Protein AF-A0A950Y637-F1 (afdb_monomer)

Radius of gyration: 41.99 Å; Cα contacts (8 Å, |Δi|>4): 223; chains: 1; bounding box: 83×49×101 Å

Secondary structure (DSSP, 8-state):
--HHHHHHHHHHHHHHHHHHHHHHHHHTTTS-GGGTHHHHHHHHHHHHHHH-HHHHHHHHHHHHHHHHHHHSSSTT------HHHHHHHHHHHHHHHHHHHHHHHHHHHHHHHHHHHHHHHHHHHHHHHHHHHHHHHHTS--HHHHHHHHHHHHHHHHT-S-EEEEE-SS----TTEEEEE---TTS-EEEEEES--SS-HHHHHHHHHHHHHHHHHHHHHHHHHHHHHHHHHHHHHHHHHHHHHHHHHHHTT---

pLDDT: mean 73.87, std 9.94, range [47.56, 94.88]

Solvent-accessible surface area (backbone atoms only — not comparable to full-atom values): 13838 Å² total; per-residue (Å²): 132,56,77,66,58,53,53,54,51,51,49,51,42,53,50,37,48,49,50,28,50,52,52,42,67,68,43,59,84,80,48,70,77,84,64,52,61,56,47,46,51,51,36,26,50,54,38,11,70,74,67,20,40,71,54,10,50,54,31,43,53,52,37,49,54,51,46,44,31,68,73,38,85,66,60,80,42,98,70,93,84,54,76,70,59,55,50,53,52,52,52,51,51,50,52,43,51,52,50,9,50,54,42,46,53,53,49,51,54,50,52,53,50,52,51,51,51,53,53,50,54,51,50,50,51,51,52,49,51,51,49,51,51,49,47,53,56,69,58,55,56,52,66,67,62,48,33,49,54,52,13,50,54,48,12,65,74,37,58,16,91,42,34,45,55,46,82,44,91,66,92,83,75,55,99,60,42,42,80,41,71,16,71,25,89,83,49,48,28,37,37,36,31,30,72,69,44,83,61,56,71,69,59,53,49,59,48,26,51,54,51,12,55,52,50,36,54,52,54,51,51,50,57,54,49,52,55,52,53,54,51,50,53,52,50,53,51,52,52,52,50,51,53,50,53,51,52,55,54,48,63,76,65,58,81,131

Structure (mmCIF, N/CA/C/O backbone):
data_AF-A0A950Y637-F1
#
_entry.id   AF-A0A950Y637-F1
#
loop_
_atom_site.group_PDB
_atom_site.id
_atom_site.type_symbol
_atom_site.label_atom_id
_atom_site.label_alt_id
_atom_site.label_comp_id
_atom_site.label_asym_id
_atom_site.label_entity_id
_atom_site.label_seq_id
_atom_site.pdbx_PDB_ins_code
_atom_site.Cartn_x
_atom_site.Cartn_y
_atom_site.Cartn_z
_atom_site.occupancy
_atom_site.B_iso_or_equiv
_atom_site.auth_seq_id
_atom_site.auth_comp_id
_atom_site.auth_asym_id
_atom_site.auth_atom_id
_atom_site.pdbx_PDB_model_num
ATOM 1 N N . MET A 1 1 ? 16.687 -11.052 -19.281 1.00 52.41 1 MET A N 1
ATOM 2 C CA . MET A 1 1 ? 16.232 -10.757 -20.654 1.00 52.41 1 MET A CA 1
ATOM 3 C C . MET A 1 1 ? 15.891 -12.086 -21.295 1.00 52.41 1 MET A C 1
ATOM 5 O O . MET A 1 1 ? 16.792 -12.875 -21.556 1.00 52.41 1 MET A O 1
ATOM 9 N N . SER A 1 2 ? 14.605 -12.419 -21.375 1.00 60.22 2 SER A N 1
ATOM 10 C CA . SER A 1 2 ? 14.196 -13.732 -21.887 1.00 60.22 2 SER A CA 1
ATOM 11 C C . SER A 1 2 ? 14.536 -13.833 -23.381 1.00 60.22 2 SER A C 1
ATOM 13 O O . SER A 1 2 ? 14.480 -12.831 -24.095 1.00 60.22 2 SER A O 1
ATOM 15 N N . LEU A 1 3 ? 14.879 -15.025 -23.884 1.00 69.00 3 LEU A N 1
ATOM 16 C CA . LEU A 1 3 ? 15.205 -15.245 -25.308 1.00 69.00 3 LEU A CA 1
ATOM 17 C C . LEU A 1 3 ? 14.123 -14.687 -26.262 1.00 69.00 3 LEU A C 1
ATOM 19 O O . LEU A 1 3 ? 14.428 -14.237 -27.364 1.00 69.00 3 LEU A O 1
ATOM 23 N N . ARG A 1 4 ? 12.863 -14.642 -25.806 1.00 72.06 4 ARG A N 1
ATOM 24 C CA . ARG A 1 4 ? 11.722 -14.075 -26.539 1.00 72.06 4 ARG A CA 1
ATOM 25 C C . ARG A 1 4 ? 11.761 -12.547 -26.649 1.00 72.06 4 ARG A C 1
ATOM 27 O O . ARG A 1 4 ? 11.450 -12.010 -27.708 1.00 72.06 4 ARG A O 1
ATOM 34 N N . GLU A 1 5 ? 12.172 -11.841 -25.598 1.00 73.38 5 GLU A N 1
ATOM 35 C CA . GLU A 1 5 ? 12.296 -10.374 -25.622 1.00 73.38 5 GLU A CA 1
ATOM 36 C C . GLU A 1 5 ? 13.415 -9.909 -26.560 1.00 73.38 5 GLU A C 1
ATOM 38 O O . GLU A 1 5 ? 13.262 -8.898 -27.252 1.00 73.38 5 GLU A O 1
ATOM 43 N N . GLY A 1 6 ? 14.516 -10.665 -26.618 1.00 72.81 6 GLY A N 1
ATOM 44 C CA . GLY A 1 6 ? 15.623 -10.404 -27.539 1.00 72.81 6 GLY A CA 1
ATOM 45 C C . GLY A 1 6 ? 15.198 -10.530 -29.004 1.00 72.81 6 GLY A C 1
ATOM 46 O O . GLY A 1 6 ? 15.434 -9.612 -29.789 1.00 72.81 6 GLY A O 1
ATOM 47 N N . ALA A 1 7 ? 14.494 -11.612 -29.353 1.00 77.75 7 ALA A N 1
ATOM 48 C CA . ALA A 1 7 ? 13.999 -11.842 -30.712 1.00 77.75 7 ALA A CA 1
ATOM 49 C C . ALA A 1 7 ? 13.009 -10.756 -31.174 1.00 77.75 7 ALA A C 1
ATOM 51 O O . ALA A 1 7 ? 13.126 -10.247 -32.287 1.00 77.75 7 ALA A O 1
ATOM 52 N N . LEU A 1 8 ? 12.080 -10.344 -30.303 1.00 82.44 8 LEU A N 1
ATOM 53 C CA . LEU A 1 8 ? 11.125 -9.268 -30.602 1.00 82.44 8 LEU A CA 1
ATOM 54 C C . LEU A 1 8 ? 11.816 -7.914 -30.806 1.00 82.44 8 LEU A C 1
ATOM 56 O O . LEU A 1 8 ? 11.444 -7.157 -31.699 1.00 82.44 8 LEU A O 1
ATOM 60 N N . THR A 1 9 ? 12.833 -7.615 -29.996 1.00 80.06 9 THR A N 1
ATOM 61 C CA . THR A 1 9 ? 13.607 -6.372 -30.126 1.00 80.06 9 THR A CA 1
ATOM 62 C C . THR A 1 9 ? 14.396 -6.351 -31.436 1.00 80.06 9 THR A C 1
ATOM 64 O O . THR A 1 9 ? 14.388 -5.343 -32.135 1.00 80.06 9 THR A O 1
ATOM 67 N N . GLY A 1 10 ? 15.026 -7.472 -31.802 1.00 79.50 10 GLY A N 1
ATOM 68 C CA . GLY A 1 10 ? 15.724 -7.610 -33.081 1.00 79.50 10 GLY A CA 1
ATOM 69 C C . GLY A 1 10 ? 14.788 -7.443 -34.280 1.00 79.50 10 GLY A C 1
ATOM 70 O O . GLY A 1 10 ? 15.110 -6.701 -35.206 1.00 79.50 10 GLY A O 1
ATOM 71 N N . ALA A 1 11 ? 13.604 -8.061 -34.233 1.00 84.38 11 ALA A N 1
ATOM 72 C CA . ALA A 1 11 ? 12.598 -7.927 -35.283 1.00 84.38 11 ALA A CA 1
ATOM 73 C C . ALA A 1 11 ? 12.122 -6.474 -35.453 1.00 84.38 11 ALA A C 1
ATOM 75 O O . ALA A 1 11 ? 12.062 -5.996 -36.581 1.00 84.38 11 ALA A O 1
ATOM 76 N N . GLU A 1 12 ? 11.846 -5.750 -34.359 1.00 84.31 12 GLU A N 1
ATOM 77 C CA . GLU A 1 12 ? 11.458 -4.331 -34.418 1.00 84.31 12 GLU A CA 1
ATOM 78 C C . GLU A 1 12 ? 12.553 -3.444 -35.024 1.00 84.31 12 GLU A C 1
ATOM 80 O O . GLU A 1 12 ? 12.245 -2.569 -35.831 1.00 84.31 12 GLU A O 1
ATOM 85 N N . ILE A 1 13 ? 13.824 -3.679 -34.673 1.00 80.69 13 ILE A N 1
ATOM 86 C CA . ILE A 1 13 ? 14.957 -2.937 -35.244 1.00 80.69 13 ILE A CA 1
ATOM 87 C C . ILE A 1 13 ? 15.030 -3.163 -36.757 1.00 80.69 13 ILE A C 1
ATOM 89 O O . ILE A 1 13 ? 15.108 -2.200 -37.517 1.00 80.69 13 ILE A O 1
ATOM 93 N N . LEU A 1 14 ? 14.967 -4.421 -37.199 1.00 84.25 14 LEU A N 1
ATOM 94 C CA . LEU A 1 14 ? 15.021 -4.766 -38.621 1.00 84.25 14 LEU A CA 1
ATOM 95 C C . LEU A 1 14 ? 13.846 -4.163 -39.397 1.00 84.25 14 LEU A C 1
ATOM 97 O O . LEU A 1 14 ? 14.051 -3.611 -40.474 1.00 84.25 14 LEU A O 1
ATOM 101 N N . LEU A 1 15 ? 12.636 -4.205 -38.833 1.00 87.81 15 LEU A N 1
ATOM 102 C CA . LEU A 1 15 ? 11.443 -3.598 -39.429 1.00 87.81 15 LEU A CA 1
ATOM 103 C C . LEU A 1 15 ? 11.575 -2.079 -39.557 1.00 87.81 15 LEU A C 1
ATOM 105 O O . LEU A 1 15 ? 11.246 -1.526 -40.603 1.00 87.81 15 LEU A O 1
ATOM 109 N N . ALA A 1 16 ? 12.084 -1.405 -38.524 1.00 78.75 16 ALA A N 1
ATOM 110 C CA . ALA A 1 16 ? 12.281 0.041 -38.539 1.00 78.75 16 ALA A CA 1
ATOM 111 C C . ALA A 1 16 ? 13.321 0.463 -39.591 1.00 78.75 16 ALA A C 1
ATOM 113 O O . ALA A 1 16 ? 13.090 1.409 -40.345 1.00 78.75 16 ALA A O 1
ATOM 114 N N . VAL A 1 17 ? 14.435 -0.270 -39.692 1.00 78.62 17 VAL A N 1
ATOM 115 C CA . VAL A 1 17 ? 15.476 -0.028 -40.704 1.00 78.62 17 VAL A CA 1
ATOM 116 C C . VAL A 1 17 ? 14.956 -0.329 -42.114 1.00 78.62 17 VAL A C 1
ATOM 118 O O . VAL A 1 17 ? 15.202 0.450 -43.037 1.00 78.62 17 VAL A O 1
ATOM 121 N N . ALA A 1 18 ? 14.191 -1.409 -42.297 1.00 82.38 18 ALA A N 1
ATOM 122 C CA . ALA A 1 18 ? 13.579 -1.754 -43.580 1.00 82.38 18 ALA A CA 1
ATOM 123 C C . ALA A 1 18 ? 12.553 -0.702 -44.028 1.00 82.38 18 ALA A C 1
ATOM 125 O O . ALA A 1 18 ? 12.563 -0.291 -45.187 1.00 82.38 18 ALA A O 1
ATOM 126 N N . ALA A 1 19 ? 11.718 -0.210 -43.109 1.00 83.00 19 ALA A N 1
ATOM 127 C CA . ALA A 1 19 ? 10.754 0.853 -43.381 1.00 83.00 19 ALA A CA 1
ATOM 128 C C . ALA A 1 19 ? 11.445 2.173 -43.760 1.00 83.00 19 ALA A C 1
ATOM 130 O O . ALA A 1 19 ? 11.052 2.806 -44.740 1.00 83.00 19 ALA A O 1
ATOM 131 N N . ALA A 1 20 ? 12.509 2.558 -43.043 1.00 78.25 20 ALA A N 1
ATOM 132 C CA . ALA A 1 20 ? 13.314 3.730 -43.391 1.00 78.25 20 ALA A CA 1
ATOM 133 C C . ALA A 1 20 ? 13.939 3.591 -44.788 1.00 78.25 20 ALA A C 1
ATOM 135 O O . ALA A 1 20 ? 13.851 4.510 -45.598 1.00 78.25 20 ALA A O 1
ATOM 136 N N . THR A 1 21 ? 14.486 2.414 -45.100 1.00 79.56 21 THR A N 1
ATOM 137 C CA . THR A 1 21 ? 15.068 2.098 -46.416 1.00 79.56 21 THR A CA 1
ATOM 138 C C . THR A 1 21 ? 14.023 2.175 -47.532 1.00 79.56 21 THR A C 1
ATOM 140 O O . THR A 1 21 ? 14.263 2.805 -48.560 1.00 79.56 21 THR A O 1
ATOM 143 N N . GLY A 1 22 ? 12.830 1.610 -47.323 1.00 78.56 22 GLY A N 1
ATOM 144 C CA . GLY A 1 22 ? 11.722 1.712 -48.276 1.00 78.56 22 GLY A CA 1
ATOM 145 C C . GLY A 1 22 ? 11.262 3.156 -48.497 1.00 78.56 22 GLY A C 1
ATOM 146 O O . GLY A 1 22 ? 11.060 3.571 -49.637 1.00 78.56 22 GLY A O 1
ATOM 147 N N . GLY A 1 23 ? 11.169 3.950 -47.425 1.00 77.12 23 GLY A N 1
ATOM 148 C CA . GLY A 1 23 ? 10.836 5.375 -47.508 1.00 77.12 23 GLY A CA 1
ATOM 149 C C . GLY A 1 23 ? 11.869 6.178 -48.299 1.00 77.12 23 GLY A C 1
ATOM 150 O O . GLY A 1 23 ? 11.505 6.984 -49.152 1.00 77.12 23 GLY A O 1
ATOM 151 N N . VAL A 1 24 ? 13.158 5.909 -48.080 1.00 74.44 24 VAL A N 1
ATOM 152 C CA . VAL A 1 24 ? 14.252 6.530 -48.840 1.00 74.44 24 VAL A CA 1
ATOM 153 C C . VAL A 1 24 ? 14.202 6.128 -50.316 1.00 74.44 24 VAL A C 1
ATOM 155 O O . VAL A 1 24 ? 14.316 6.993 -51.183 1.00 74.44 24 VAL A O 1
ATOM 158 N N . ALA A 1 25 ? 13.968 4.848 -50.622 1.00 73.25 25 ALA A N 1
ATOM 159 C CA . ALA A 1 25 ? 13.835 4.366 -51.997 1.00 73.25 25 ALA A CA 1
ATOM 160 C C . ALA A 1 25 ? 12.655 5.012 -52.749 1.00 73.25 25 ALA A C 1
ATOM 162 O O . ALA A 1 25 ? 12.766 5.265 -53.946 1.00 73.25 25 ALA A O 1
ATOM 163 N N . ALA A 1 26 ? 11.553 5.312 -52.055 1.00 75.25 26 ALA A N 1
ATOM 164 C CA . ALA A 1 26 ? 10.393 5.989 -52.633 1.00 75.25 26 ALA A CA 1
ATOM 165 C C . ALA A 1 26 ? 10.616 7.498 -52.844 1.00 75.25 26 ALA A C 1
ATOM 167 O O . ALA A 1 26 ? 10.108 8.061 -53.811 1.00 75.25 26 ALA A O 1
ATOM 168 N N . LEU A 1 27 ? 11.374 8.162 -51.962 1.00 70.50 27 LEU A N 1
ATOM 169 C CA . LEU A 1 27 ? 11.623 9.610 -52.032 1.00 70.50 27 LEU A CA 1
ATOM 170 C C . LEU A 1 27 ? 12.827 9.999 -52.902 1.00 70.50 27 LEU A C 1
ATOM 172 O O . LEU A 1 27 ? 12.949 11.169 -53.271 1.00 70.50 27 LEU A O 1
ATOM 176 N N . GLN A 1 28 ? 13.702 9.053 -53.265 1.00 68.50 28 GLN A N 1
ATOM 177 C CA . GLN A 1 28 ? 14.906 9.354 -54.053 1.00 68.50 28 GLN A CA 1
ATOM 178 C C . GLN A 1 28 ? 14.606 9.967 -55.433 1.00 68.50 28 GLN A C 1
ATOM 180 O O . GLN A 1 28 ? 15.476 10.611 -56.011 1.00 68.50 28 GLN A O 1
ATOM 185 N N . SER A 1 29 ? 13.397 9.769 -55.978 1.00 67.38 29 SER A N 1
ATOM 186 C CA . SER A 1 29 ? 12.982 10.344 -57.265 1.00 67.38 29 SER A CA 1
ATOM 187 C C . SER A 1 29 ? 12.682 11.843 -57.196 1.00 67.38 29 SER A C 1
ATOM 189 O O . SER A 1 29 ? 12.602 12.488 -58.237 1.00 67.38 29 SER A O 1
ATOM 191 N N . SER A 1 30 ? 12.498 12.395 -55.991 1.00 62.38 30 SER A N 1
ATOM 192 C CA . SER A 1 30 ? 11.869 13.708 -55.795 1.00 62.38 30 SER A CA 1
ATOM 193 C C . SER A 1 30 ? 12.651 14.640 -54.858 1.00 62.38 30 SER A C 1
ATOM 195 O O . SER A 1 30 ? 12.232 15.776 -54.649 1.00 62.38 30 SER A O 1
ATOM 197 N N . THR A 1 31 ? 13.757 14.200 -54.241 1.00 56.09 31 THR A N 1
ATOM 198 C CA . THR A 1 31 ? 14.488 14.979 -53.219 1.00 56.09 31 THR A CA 1
ATOM 199 C C . THR A 1 31 ? 16.010 14.769 -53.309 1.00 56.09 31 THR A C 1
ATOM 201 O O . THR A 1 31 ? 16.446 13.635 -53.513 1.00 56.09 31 THR A O 1
ATOM 204 N N . PRO A 1 32 ? 16.842 15.820 -53.131 1.00 60.16 32 PRO A N 1
ATOM 205 C CA . PRO A 1 32 ? 18.300 15.691 -53.075 1.00 60.16 32 PRO A CA 1
ATOM 206 C C . PRO A 1 32 ? 18.771 14.716 -51.985 1.00 60.16 32 PRO A C 1
ATOM 208 O O . PRO A 1 32 ? 18.240 14.692 -50.872 1.00 60.16 32 PRO A O 1
ATOM 211 N N . VAL A 1 33 ? 19.815 13.941 -52.296 1.00 58.34 33 VAL A N 1
ATOM 212 C CA . VAL A 1 33 ? 20.305 12.797 -51.500 1.00 58.34 33 VAL A CA 1
ATOM 213 C C . VAL A 1 33 ? 20.704 13.184 -50.065 1.00 58.34 33 VAL A C 1
ATOM 215 O O . VAL A 1 33 ? 20.604 12.367 -49.151 1.00 58.34 33 VAL A O 1
ATOM 218 N N . GLN A 1 34 ? 21.080 14.446 -49.835 1.00 52.44 34 GLN A N 1
ATOM 219 C CA . GLN A 1 34 ? 21.519 14.958 -48.534 1.00 52.44 34 GLN A CA 1
ATOM 220 C C . GLN A 1 34 ? 20.425 14.932 -47.445 1.00 52.44 34 GLN A C 1
ATOM 222 O O . GLN A 1 34 ? 20.754 14.845 -46.266 1.00 52.44 34 GLN A O 1
ATOM 227 N N . GLY A 1 35 ? 19.133 14.967 -47.801 1.00 59.97 35 GLY A N 1
ATOM 228 C CA . GLY A 1 35 ? 18.031 14.950 -46.822 1.00 59.97 35 GLY A CA 1
ATOM 229 C C . GLY A 1 35 ? 17.609 13.552 -46.346 1.00 59.97 35 GLY A C 1
ATOM 230 O O . GLY A 1 35 ? 16.908 13.415 -45.342 1.00 59.97 35 GLY A O 1
ATOM 231 N N . LEU A 1 36 ? 18.039 12.497 -47.042 1.00 66.81 36 LEU A N 1
ATOM 232 C CA . LEU A 1 36 ? 17.512 11.137 -46.863 1.00 66.81 36 LEU A CA 1
ATOM 233 C C . LEU A 1 36 ? 17.974 10.472 -45.552 1.00 66.81 36 LEU A C 1
ATOM 235 O O . LEU A 1 36 ? 17.302 9.576 -45.040 1.00 66.81 36 LEU A O 1
ATOM 239 N N . GLY A 1 37 ? 19.068 10.955 -44.950 1.00 65.94 37 GLY A N 1
ATOM 240 C CA . GLY A 1 37 ? 19.579 10.459 -43.666 1.00 65.94 37 GLY A CA 1
ATOM 241 C C . GLY A 1 37 ? 18.642 10.702 -42.473 1.00 65.94 37 GLY A C 1
ATOM 242 O O . GLY A 1 37 ? 18.685 9.956 -41.493 1.00 65.94 37 GLY A O 1
ATOM 243 N N . MET A 1 38 ? 17.740 11.692 -42.549 1.00 70.00 38 MET A N 1
ATOM 244 C CA . MET A 1 38 ? 16.813 12.002 -41.449 1.00 70.00 38 MET A CA 1
ATOM 245 C C . MET A 1 38 ? 15.775 10.894 -41.203 1.00 70.00 38 MET A C 1
ATOM 247 O O . MET A 1 38 ? 15.333 10.716 -40.069 1.00 70.00 38 MET A O 1
ATOM 251 N N . LEU A 1 39 ? 15.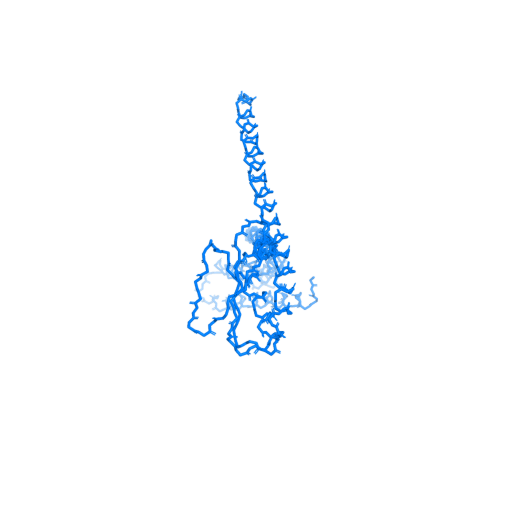419 10.108 -42.227 1.00 74.94 39 LEU A N 1
ATOM 252 C CA . LEU A 1 39 ? 14.481 8.984 -42.094 1.00 74.94 39 LEU A CA 1
ATOM 253 C C . LEU A 1 39 ? 15.059 7.855 -41.230 1.00 74.94 39 LEU A C 1
ATOM 255 O O . LEU A 1 39 ? 14.359 7.287 -40.390 1.00 74.94 39 LEU A O 1
ATOM 259 N N . TYR A 1 40 ? 16.356 7.583 -41.370 1.00 72.44 40 TYR A N 1
ATOM 260 C CA . TYR A 1 40 ? 17.062 6.637 -40.509 1.00 72.44 40 TYR A CA 1
ATOM 261 C C . TYR A 1 40 ? 17.199 7.165 -39.078 1.00 72.44 40 TYR A C 1
ATOM 263 O O . TYR A 1 40 ? 17.029 6.407 -38.124 1.00 72.44 40 TYR A O 1
ATOM 271 N N . LEU A 1 41 ? 17.424 8.472 -38.909 1.00 73.56 41 LEU A N 1
ATOM 272 C CA . LEU A 1 41 ? 17.457 9.097 -37.585 1.00 73.56 41 LEU A CA 1
ATOM 273 C C . LEU A 1 41 ? 16.106 8.968 -36.862 1.00 73.56 41 LEU A C 1
ATOM 275 O O . LEU A 1 41 ? 16.082 8.632 -35.678 1.00 73.56 41 LEU A O 1
ATOM 279 N N . LEU A 1 42 ? 14.985 9.142 -37.570 1.00 76.94 42 LEU A N 1
ATOM 280 C CA . LEU A 1 42 ? 13.640 8.925 -37.020 1.00 76.94 42 LEU A CA 1
ATOM 281 C C . LEU A 1 42 ? 13.409 7.468 -36.592 1.00 76.94 42 LEU A C 1
ATOM 283 O O . LEU A 1 42 ? 12.865 7.227 -35.513 1.00 76.94 42 LEU A O 1
ATOM 287 N N . ALA A 1 43 ? 13.857 6.498 -37.392 1.00 79.56 43 ALA A N 1
ATOM 288 C CA . ALA A 1 43 ? 13.759 5.081 -37.044 1.00 79.56 43 ALA A CA 1
ATOM 289 C C . ALA A 1 43 ? 14.563 4.744 -35.775 1.00 79.56 43 ALA A C 1
ATOM 291 O O . ALA A 1 43 ? 14.045 4.103 -34.857 1.00 79.56 43 ALA A O 1
ATOM 292 N N . VAL A 1 44 ? 15.803 5.234 -35.677 1.00 76.00 44 VAL A N 1
ATOM 293 C CA . VAL A 1 44 ? 16.657 5.054 -34.491 1.00 76.00 44 VAL A CA 1
ATOM 294 C C . VAL A 1 44 ? 16.032 5.707 -33.261 1.00 76.00 44 VAL A C 1
ATOM 296 O O . VAL A 1 44 ? 16.014 5.104 -32.187 1.00 76.00 44 VAL A O 1
ATOM 299 N N . LEU A 1 45 ? 15.471 6.909 -33.413 1.00 73.44 45 LEU A N 1
ATOM 300 C CA . LEU A 1 45 ? 14.799 7.623 -32.332 1.00 73.44 45 LEU A CA 1
ATOM 301 C C . LEU A 1 45 ? 13.599 6.829 -31.794 1.00 73.44 45 LEU A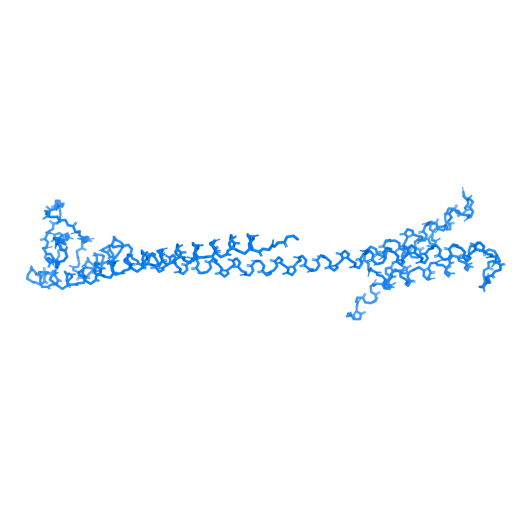 C 1
ATOM 303 O O . LEU A 1 45 ? 13.465 6.659 -30.581 1.00 73.44 45 LEU A O 1
ATOM 307 N N . ALA A 1 46 ? 12.766 6.280 -32.681 1.00 79.19 46 ALA A N 1
ATOM 308 C CA . ALA A 1 46 ? 11.622 5.455 -32.297 1.00 79.19 46 ALA A CA 1
ATOM 309 C C . ALA A 1 46 ? 12.049 4.206 -31.502 1.00 79.19 46 ALA A C 1
ATOM 311 O O . ALA A 1 46 ? 11.436 3.873 -30.481 1.00 79.19 46 ALA A O 1
ATOM 312 N N . ILE A 1 47 ? 13.135 3.545 -31.919 1.00 80.38 47 ILE A N 1
ATOM 313 C CA . ILE A 1 47 ? 13.706 2.399 -31.198 1.00 80.38 47 ILE A CA 1
ATOM 314 C C . ILE A 1 47 ? 14.288 2.825 -29.845 1.00 80.38 47 ILE A C 1
ATOM 316 O O . ILE A 1 47 ? 14.075 2.135 -28.847 1.00 80.38 47 ILE A O 1
ATOM 320 N N . ALA A 1 48 ? 14.976 3.965 -29.770 1.00 73.81 48 ALA A N 1
ATOM 321 C CA . ALA A 1 48 ? 15.559 4.461 -28.525 1.00 73.81 48 ALA A CA 1
ATOM 322 C C . ALA A 1 48 ? 14.498 4.739 -27.454 1.00 73.81 48 ALA A C 1
ATOM 324 O O . ALA A 1 48 ? 14.660 4.333 -26.296 1.00 73.81 48 ALA A O 1
ATOM 325 N N . ILE A 1 49 ? 13.381 5.345 -27.864 1.00 72.06 49 ILE A N 1
ATOM 326 C CA . ILE A 1 49 ? 12.236 5.610 -26.990 1.00 72.06 49 ILE A CA 1
ATOM 327 C C . ILE A 1 49 ? 11.638 4.290 -26.484 1.00 72.06 49 ILE A C 1
ATOM 329 O O . ILE A 1 49 ? 11.454 4.117 -25.280 1.00 72.06 49 ILE A O 1
ATOM 333 N N . ARG A 1 50 ? 11.393 3.318 -27.374 1.00 76.62 50 ARG A N 1
ATOM 334 C CA . ARG A 1 50 ? 10.675 2.078 -27.024 1.00 76.62 50 ARG A CA 1
ATOM 335 C C . ARG A 1 50 ? 11.541 1.044 -26.302 1.00 76.62 50 ARG A C 1
ATOM 337 O O . ARG A 1 50 ? 11.130 0.493 -25.286 1.00 76.62 50 ARG A O 1
ATOM 344 N N . ARG A 1 51 ? 12.751 0.777 -26.798 1.00 75.50 51 ARG A N 1
ATOM 345 C CA . ARG A 1 51 ? 13.584 -0.381 -26.410 1.00 75.50 51 ARG A CA 1
ATOM 346 C C . ARG A 1 51 ? 14.862 -0.012 -25.648 1.00 75.50 51 ARG A C 1
ATOM 348 O O . ARG A 1 51 ? 15.454 -0.879 -25.015 1.00 75.50 51 ARG A O 1
ATOM 355 N N . GLY A 1 52 ? 15.258 1.263 -25.642 1.00 73.31 52 GLY A N 1
ATOM 356 C CA . GLY A 1 52 ? 16.395 1.764 -24.858 1.00 73.31 52 GLY A CA 1
ATOM 357 C C . GLY A 1 52 ? 17.753 1.714 -25.546 1.00 73.31 52 GLY A C 1
ATOM 358 O O . GLY A 1 52 ? 17.850 1.474 -26.745 1.00 73.31 52 GLY A O 1
ATOM 359 N N . GLN A 1 53 ? 18.807 2.026 -24.784 1.00 70.75 53 GLN A N 1
ATOM 360 C CA . GLN A 1 53 ? 20.111 2.438 -25.322 1.00 70.75 53 GLN A CA 1
ATOM 361 C C . GLN A 1 53 ? 20.814 1.359 -26.157 1.00 70.75 53 GLN A C 1
ATOM 363 O O . GLN A 1 53 ? 21.295 1.661 -27.245 1.00 70.75 53 GLN A O 1
ATOM 368 N N . LEU A 1 54 ? 20.857 0.108 -25.686 1.00 73.31 54 LEU A N 1
ATOM 369 C CA . LEU A 1 54 ? 21.507 -0.990 -26.418 1.00 73.31 54 LEU A CA 1
ATOM 370 C C . LEU A 1 54 ? 20.814 -1.270 -27.760 1.00 73.31 54 LEU A C 1
ATOM 372 O O . LEU A 1 54 ? 21.479 -1.401 -28.783 1.00 73.31 54 LEU A O 1
ATOM 376 N N . ALA A 1 55 ? 19.479 -1.294 -27.772 1.00 75.62 55 ALA A N 1
ATOM 377 C CA . ALA A 1 55 ? 18.694 -1.485 -28.990 1.00 75.62 55 ALA A CA 1
ATOM 378 C C . ALA A 1 55 ? 18.851 -0.308 -29.969 1.00 75.62 55 ALA A C 1
ATOM 380 O O . ALA A 1 55 ? 18.993 -0.523 -31.171 1.00 75.62 55 ALA A O 1
ATOM 381 N N . ALA A 1 56 ? 18.881 0.926 -29.457 1.00 71.75 56 ALA A N 1
ATOM 382 C CA . ALA A 1 56 ? 19.125 2.126 -30.256 1.00 71.75 56 ALA A CA 1
ATOM 383 C C . ALA A 1 56 ? 20.511 2.121 -30.904 1.00 71.75 56 ALA A C 1
ATOM 385 O O . ALA A 1 56 ? 20.644 2.486 -32.068 1.00 71.75 56 ALA A O 1
ATOM 386 N N . LEU A 1 57 ? 21.532 1.680 -30.164 1.00 73.50 57 LEU A N 1
ATOM 387 C CA . LEU A 1 57 ? 22.898 1.583 -30.666 1.00 73.50 57 LEU A CA 1
ATOM 388 C C . LEU A 1 57 ? 22.987 0.575 -31.817 1.00 73.50 57 LEU A C 1
ATOM 390 O O . LEU A 1 57 ? 23.529 0.897 -32.871 1.00 73.50 57 LEU A O 1
ATOM 394 N N . ILE A 1 58 ? 22.394 -0.611 -31.645 1.00 77.44 58 ILE A N 1
ATOM 395 C CA . ILE A 1 58 ? 22.325 -1.635 -32.698 1.00 77.44 58 ILE A CA 1
ATOM 396 C C . ILE A 1 58 ? 21.580 -1.090 -33.928 1.00 77.44 58 ILE A C 1
ATOM 398 O O . ILE A 1 58 ? 22.059 -1.235 -35.052 1.00 77.44 58 ILE A O 1
ATOM 402 N N . ALA A 1 59 ? 20.446 -0.412 -33.723 1.00 78.94 59 ALA A N 1
ATOM 403 C CA . ALA A 1 59 ? 19.670 0.195 -34.803 1.00 78.94 59 ALA A CA 1
ATOM 404 C C . ALA A 1 59 ? 20.442 1.297 -35.542 1.00 78.94 59 ALA A C 1
ATOM 406 O O . ALA A 1 59 ? 20.360 1.376 -36.766 1.00 78.94 59 ALA A O 1
ATOM 407 N N . ALA A 1 60 ? 21.204 2.128 -34.827 1.00 74.50 60 ALA A N 1
ATOM 408 C CA . ALA A 1 60 ? 22.024 3.184 -35.410 1.00 74.50 60 ALA A CA 1
ATOM 409 C C . ALA A 1 60 ? 23.148 2.610 -36.276 1.00 74.50 60 ALA A C 1
ATOM 411 O O . ALA A 1 60 ? 23.305 3.029 -37.419 1.00 74.50 60 ALA A O 1
ATOM 412 N N . VAL A 1 61 ? 23.873 1.606 -35.773 1.00 75.50 61 VAL A N 1
ATOM 413 C CA . VAL A 1 61 ? 24.932 0.929 -36.537 1.00 75.50 61 VAL A CA 1
ATOM 414 C C . VAL A 1 61 ? 24.362 0.291 -37.803 1.00 75.50 61 VAL A C 1
ATOM 416 O O . VAL A 1 61 ? 24.882 0.526 -38.892 1.00 75.50 61 VAL A O 1
ATOM 419 N N . LEU A 1 62 ? 23.255 -0.452 -37.689 1.00 78.94 62 LEU A N 1
ATOM 420 C CA . LEU A 1 62 ? 22.589 -1.058 -38.846 1.00 78.94 62 LEU A CA 1
ATOM 421 C C . LEU A 1 62 ? 22.103 -0.009 -39.848 1.00 78.94 62 LEU A C 1
ATOM 423 O O . LEU A 1 62 ? 22.273 -0.191 -41.051 1.00 78.94 62 LEU A O 1
ATOM 427 N N . SER A 1 63 ? 21.534 1.095 -39.363 1.00 75.75 63 SER A N 1
ATOM 428 C CA . SER A 1 63 ? 21.039 2.187 -40.204 1.00 75.75 63 SER A CA 1
ATOM 429 C C . SER A 1 63 ? 22.161 2.861 -40.985 1.00 75.75 63 SER A C 1
ATOM 431 O O . SER A 1 63 ? 22.022 3.074 -42.183 1.00 75.75 63 SER A O 1
ATOM 433 N N . VAL A 1 64 ? 23.292 3.146 -40.335 1.00 71.56 64 VAL A N 1
ATOM 434 C CA . VAL A 1 64 ? 24.472 3.738 -40.982 1.00 71.56 64 VAL A CA 1
ATOM 435 C C . VAL A 1 64 ? 25.031 2.798 -42.032 1.00 71.56 64 VAL A C 1
ATOM 437 O O . VAL A 1 64 ? 25.273 3.231 -43.154 1.00 71.56 64 VAL A O 1
ATOM 440 N N . LEU A 1 65 ? 25.241 1.525 -41.681 1.00 73.50 65 LEU A N 1
ATOM 441 C CA . LEU A 1 65 ? 25.794 0.540 -42.609 1.00 73.50 65 LEU A CA 1
ATOM 442 C C . LEU A 1 65 ? 24.890 0.380 -43.832 1.00 73.50 65 LEU A C 1
ATOM 444 O O . LEU A 1 65 ? 25.373 0.396 -44.959 1.00 73.50 65 LEU A O 1
ATOM 448 N N . THR A 1 66 ? 23.578 0.298 -43.610 1.00 74.06 66 THR A N 1
ATOM 449 C CA . THR A 1 66 ? 22.581 0.193 -44.682 1.00 74.06 66 THR A CA 1
ATOM 450 C C . THR A 1 66 ? 22.578 1.445 -45.557 1.00 74.06 66 THR A C 1
ATOM 452 O O . THR A 1 66 ? 22.612 1.341 -46.782 1.00 74.06 66 THR A O 1
ATOM 455 N N . PHE A 1 67 ? 22.590 2.632 -44.945 1.00 68.81 67 PHE A N 1
ATOM 456 C CA . PHE A 1 67 ? 22.577 3.902 -45.666 1.00 68.81 67 PHE A CA 1
ATOM 457 C C . PHE A 1 67 ? 23.852 4.113 -46.491 1.00 68.81 67 PHE A C 1
ATOM 459 O O . PHE A 1 67 ? 23.771 4.448 -47.673 1.00 68.81 67 PHE A O 1
ATOM 466 N N . ASN A 1 68 ? 25.021 3.865 -45.893 1.00 68.62 68 ASN A N 1
ATOM 467 C CA . ASN A 1 68 ? 26.314 3.986 -46.560 1.00 68.62 68 ASN A CA 1
ATOM 468 C C . ASN A 1 68 ? 26.437 2.993 -47.722 1.00 68.62 68 ASN A C 1
ATOM 470 O O . ASN A 1 68 ? 26.809 3.389 -48.820 1.00 68.62 68 ASN A O 1
ATOM 474 N N . TYR A 1 69 ? 26.041 1.736 -47.511 1.00 69.19 69 TYR A N 1
ATOM 475 C CA . TYR A 1 69 ? 26.140 0.698 -48.534 1.00 69.19 69 TYR A CA 1
ATOM 476 C C . TYR A 1 69 ? 25.222 0.942 -49.746 1.00 69.19 69 TYR A C 1
ATOM 478 O O . TYR A 1 69 ? 25.619 0.679 -50.885 1.00 69.19 69 TYR A O 1
ATOM 486 N N . LEU A 1 70 ? 23.992 1.420 -49.514 1.00 69.12 70 LEU A N 1
ATOM 487 C CA . LEU A 1 70 ? 22.972 1.556 -50.561 1.00 69.12 70 LEU A CA 1
ATOM 488 C C . LEU A 1 70 ? 22.973 2.921 -51.261 1.00 69.12 70 LEU A C 1
ATOM 490 O O . LEU A 1 70 ? 22.720 2.978 -52.466 1.00 69.12 70 LEU A O 1
ATOM 494 N N . TYR A 1 71 ? 23.220 4.016 -50.535 1.00 67.50 71 TYR A N 1
ATOM 495 C CA . TYR A 1 71 ? 22.896 5.363 -51.026 1.00 67.50 71 TYR A CA 1
ATOM 496 C C . TYR A 1 71 ? 24.101 6.296 -51.196 1.00 67.50 71 TYR A C 1
ATOM 498 O O . TYR A 1 71 ? 24.008 7.226 -52.001 1.00 67.50 71 TYR A O 1
ATOM 506 N N . VAL A 1 72 ? 25.226 6.043 -50.519 1.00 61.09 72 VAL A N 1
ATOM 507 C CA . VAL A 1 72 ? 26.459 6.842 -50.658 1.00 61.09 72 VAL A CA 1
ATOM 508 C C . VAL A 1 72 ? 27.292 6.323 -51.839 1.00 61.09 72 VAL A C 1
ATOM 510 O O . VAL A 1 72 ? 27.403 5.120 -52.057 1.00 61.09 72 VAL A O 1
ATOM 513 N N . THR A 1 73 ? 27.841 7.229 -52.653 1.00 53.59 73 THR A N 1
ATOM 514 C CA . THR A 1 73 ? 28.637 6.884 -53.847 1.00 53.59 73 THR A CA 1
ATOM 515 C C . THR A 1 73 ? 30.121 6.728 -53.472 1.00 53.59 73 THR A C 1
ATOM 517 O O . THR A 1 73 ? 30.642 7.645 -52.839 1.00 53.59 73 THR A O 1
ATOM 520 N N . PRO A 1 74 ? 30.841 5.661 -53.889 1.00 52.31 74 PRO A N 1
ATOM 521 C CA . PRO A 1 74 ? 30.425 4.561 -54.767 1.00 52.31 74 PRO A CA 1
ATOM 522 C C . PRO A 1 74 ? 29.516 3.539 -54.066 1.00 52.31 74 PRO A C 1
ATOM 524 O O . PRO A 1 74 ? 29.852 2.990 -53.021 1.00 52.31 74 PRO A O 1
ATOM 527 N N . ARG A 1 75 ? 28.364 3.258 -54.689 1.00 58.28 75 ARG A N 1
ATOM 528 C CA . ARG A 1 75 ? 27.354 2.331 -54.158 1.00 58.28 75 ARG A CA 1
ATOM 529 C C . ARG A 1 75 ? 27.878 0.896 -54.176 1.00 58.28 75 ARG A C 1
ATOM 531 O O . ARG A 1 75 ? 28.638 0.525 -55.070 1.00 58.28 75 ARG A O 1
ATOM 538 N N . HIS A 1 76 ? 27.433 0.085 -53.217 1.00 54.88 76 HIS A N 1
ATOM 539 C CA . HIS A 1 76 ? 27.835 -1.319 -53.044 1.00 54.88 76 HIS A CA 1
ATOM 540 C C . HIS A 1 76 ? 29.302 -1.541 -52.632 1.00 54.88 76 HIS A C 1
ATOM 542 O O . HIS A 1 76 ? 29.795 -2.668 -52.711 1.00 54.88 76 HIS A O 1
ATOM 548 N N . GLN A 1 77 ? 29.992 -0.503 -52.150 1.00 57.06 77 GLN A N 1
ATOM 549 C CA . GLN A 1 77 ? 31.330 -0.604 -51.564 1.00 57.06 77 GLN A CA 1
ATOM 550 C C . GLN A 1 77 ? 31.343 0.041 -50.172 1.00 57.06 77 GLN A C 1
ATOM 552 O O . GLN A 1 77 ? 30.883 1.164 -49.996 1.00 57.06 77 GLN A O 1
ATOM 557 N N . LEU A 1 78 ? 31.879 -0.663 -49.170 1.00 52.12 78 LEU A N 1
ATOM 558 C CA . LEU A 1 78 ? 32.102 -0.112 -47.828 1.00 52.12 78 LEU A CA 1
ATOM 559 C C . LEU A 1 78 ? 33.403 0.704 -47.827 1.00 52.12 78 LEU A C 1
ATOM 561 O O . LEU A 1 78 ? 34.439 0.230 -47.363 1.00 52.12 78 LEU A O 1
ATOM 565 N N . THR A 1 79 ? 33.366 1.918 -48.376 1.00 50.88 79 THR A N 1
ATOM 566 C CA . THR A 1 79 ? 34.539 2.799 -48.452 1.00 50.88 79 THR A CA 1
ATOM 567 C C . THR A 1 79 ? 34.255 4.146 -47.787 1.00 50.88 79 THR A C 1
ATOM 569 O O . THR A 1 79 ? 33.394 4.908 -48.213 1.00 50.88 79 THR A O 1
ATOM 572 N N . ILE A 1 80 ? 35.032 4.461 -46.747 1.00 51.59 80 ILE A N 1
ATOM 573 C CA . ILE A 1 80 ? 35.047 5.762 -46.066 1.00 51.59 80 ILE A CA 1
ATOM 574 C C . ILE A 1 80 ? 35.998 6.686 -46.850 1.00 51.59 80 ILE A C 1
ATOM 576 O O . ILE A 1 80 ? 37.152 6.854 -46.467 1.00 51.59 80 ILE A O 1
ATOM 580 N N . ALA A 1 81 ? 35.571 7.219 -48.000 1.00 47.56 81 ALA A N 1
ATOM 581 C CA . ALA A 1 81 ? 36.432 8.070 -48.842 1.00 47.56 81 ALA A CA 1
ATOM 582 C C . ALA A 1 81 ? 36.283 9.581 -48.573 1.00 47.56 81 ALA A C 1
ATOM 584 O O . ALA A 1 81 ? 37.166 10.355 -48.948 1.00 47.56 81 ALA A O 1
ATOM 585 N N . HIS A 1 82 ? 35.196 10.028 -47.931 1.00 57.78 82 HIS A N 1
ATOM 586 C CA . HIS A 1 82 ? 34.899 11.453 -47.746 1.00 57.78 82 HIS A CA 1
ATOM 587 C C . HIS A 1 82 ? 34.637 11.814 -46.276 1.00 57.78 82 HIS A C 1
ATOM 589 O O . HIS A 1 82 ? 33.903 11.136 -45.560 1.00 57.78 82 HIS A O 1
ATOM 595 N N . SER A 1 83 ? 35.216 12.929 -45.819 1.00 54.72 83 SER A N 1
ATOM 596 C CA . SER A 1 83 ? 35.100 13.427 -44.437 1.00 54.72 83 SER A CA 1
ATOM 597 C C . SER A 1 83 ? 33.660 13.772 -44.023 1.00 54.72 83 SER A C 1
ATOM 599 O O . SER A 1 83 ? 33.335 13.710 -42.840 1.00 54.72 83 SER A O 1
ATOM 601 N N . SER A 1 84 ? 32.778 14.071 -44.983 1.00 60.16 84 SER A N 1
ATOM 602 C CA . SER A 1 84 ? 31.352 14.368 -44.759 1.00 60.16 84 SER A CA 1
ATOM 603 C C . SER A 1 84 ? 30.549 13.167 -44.231 1.00 60.16 84 SER A C 1
ATOM 605 O O . SER A 1 84 ? 29.630 13.339 -43.423 1.00 60.16 84 SER A O 1
ATOM 607 N N . ASP A 1 85 ? 30.909 11.944 -44.632 1.00 62.16 85 ASP A N 1
ATOM 608 C CA . ASP A 1 85 ? 30.195 10.727 -44.217 1.00 62.16 85 ASP A CA 1
ATOM 609 C C . ASP A 1 85 ? 30.536 10.345 -42.772 1.00 62.16 85 ASP A C 1
ATOM 611 O O . ASP A 1 85 ? 29.670 9.922 -42.003 1.00 62.16 85 ASP A O 1
ATOM 615 N N . LEU A 1 86 ? 31.788 10.591 -42.365 1.00 63.78 86 LEU A N 1
ATOM 616 C CA . LEU A 1 86 ? 32.225 10.460 -40.974 1.00 63.78 86 LEU A CA 1
ATOM 617 C C . LEU A 1 86 ? 31.485 11.434 -40.055 1.00 63.78 86 LEU A C 1
ATOM 619 O O . LEU A 1 86 ? 31.100 11.050 -38.953 1.00 63.78 86 LEU A O 1
ATOM 623 N N . VAL A 1 87 ? 31.237 12.669 -40.503 1.00 65.50 87 VAL A N 1
ATOM 624 C CA . VAL A 1 87 ? 30.491 13.659 -39.710 1.00 65.50 87 VAL A CA 1
ATOM 625 C C . VAL A 1 87 ? 29.053 13.194 -39.471 1.00 65.50 87 VAL A C 1
ATOM 627 O O . VAL A 1 87 ? 28.595 13.225 -38.331 1.00 65.50 87 VAL A O 1
ATOM 630 N N . HIS A 1 88 ? 28.356 12.693 -40.496 1.00 63.41 88 HIS A N 1
ATOM 631 C CA . HIS A 1 88 ? 26.994 12.166 -40.337 1.00 63.41 88 HIS A CA 1
ATOM 632 C C . HIS A 1 88 ? 26.938 10.965 -39.388 1.00 63.41 88 HIS A C 1
ATOM 634 O O . HIS A 1 88 ? 26.068 10.908 -38.516 1.00 63.41 88 HIS A O 1
ATOM 640 N N . LEU A 1 89 ? 27.889 10.035 -39.515 1.00 62.28 89 LEU A N 1
ATOM 641 C CA . LEU A 1 89 ? 28.011 8.886 -38.622 1.00 62.28 89 LEU A CA 1
ATOM 642 C C . LEU A 1 89 ? 28.219 9.319 -37.168 1.00 62.28 89 LEU A C 1
ATOM 644 O O . LEU A 1 89 ? 27.514 8.853 -36.273 1.00 62.28 89 LEU A O 1
ATOM 648 N N . VAL A 1 90 ? 29.161 10.233 -36.933 1.00 67.44 90 VAL A N 1
ATOM 649 C CA . VAL A 1 90 ? 29.483 10.724 -35.590 1.00 67.44 90 VAL A CA 1
ATOM 650 C C . VAL A 1 90 ? 28.296 11.472 -34.984 1.00 67.44 90 VAL A C 1
ATOM 652 O O . VAL A 1 90 ? 27.941 11.210 -33.836 1.00 67.44 90 VAL A O 1
ATOM 655 N N . VAL A 1 91 ? 27.629 12.344 -35.745 1.00 72.56 91 VAL A N 1
ATOM 656 C CA . VAL A 1 91 ? 26.454 13.090 -35.264 1.00 72.56 91 VAL A CA 1
ATOM 657 C C . VAL A 1 91 ? 25.304 12.146 -34.914 1.00 72.56 91 VAL A C 1
ATOM 659 O O . VAL A 1 91 ? 24.713 12.278 -33.841 1.00 72.56 91 VAL A O 1
ATOM 662 N N . LEU A 1 92 ? 25.005 11.160 -35.765 1.00 67.56 92 LEU A N 1
ATOM 663 C CA . LEU A 1 92 ? 23.944 10.188 -35.498 1.00 67.56 92 LEU A CA 1
ATOM 664 C C . LEU A 1 92 ? 24.276 9.301 -34.290 1.00 67.56 92 LEU A C 1
ATOM 666 O O . LEU A 1 92 ? 23.395 9.021 -33.475 1.00 67.56 92 LEU A O 1
ATOM 670 N N . LEU A 1 93 ? 25.540 8.897 -34.137 1.00 65.25 93 LEU A N 1
ATOM 671 C CA . LEU A 1 93 ? 26.001 8.117 -32.990 1.00 65.25 93 LEU A CA 1
ATOM 672 C C . LEU A 1 93 ? 25.865 8.909 -31.683 1.00 65.25 93 LEU A C 1
ATOM 674 O O . LEU A 1 93 ? 25.367 8.373 -30.692 1.00 65.25 93 LEU A O 1
ATOM 678 N N . ILE A 1 94 ? 26.246 10.191 -31.688 1.00 72.06 94 ILE A N 1
ATOM 679 C CA . ILE A 1 94 ? 26.075 11.089 -30.539 1.00 72.06 94 ILE A CA 1
ATOM 680 C C . ILE A 1 94 ? 24.587 11.251 -30.212 1.00 72.06 94 ILE A C 1
ATOM 682 O O . ILE A 1 94 ? 24.201 11.083 -29.056 1.00 72.06 94 ILE A O 1
ATOM 686 N N . ALA A 1 95 ? 23.737 11.515 -31.209 1.00 70.38 95 ALA A N 1
ATOM 687 C CA . ALA A 1 95 ? 22.296 11.654 -31.004 1.00 70.38 95 ALA A CA 1
ATOM 688 C C . ALA A 1 95 ? 21.679 10.377 -30.403 1.00 70.38 95 ALA A C 1
ATOM 690 O O . ALA A 1 95 ? 20.954 10.449 -29.409 1.00 70.38 95 ALA A O 1
ATOM 691 N N . ALA A 1 96 ? 22.018 9.201 -30.940 1.00 68.81 96 ALA A N 1
ATOM 692 C CA . ALA A 1 96 ? 21.554 7.915 -30.423 1.00 68.81 96 ALA A CA 1
ATOM 693 C C . ALA A 1 96 ? 22.033 7.657 -28.984 1.00 68.81 96 ALA A C 1
ATOM 695 O O . ALA A 1 96 ? 21.254 7.189 -28.151 1.00 68.81 96 ALA A O 1
ATOM 696 N N . ALA A 1 97 ? 23.285 8.002 -28.665 1.00 71.75 97 ALA A N 1
ATOM 697 C CA . ALA A 1 97 ? 23.830 7.877 -27.316 1.00 71.75 97 ALA A CA 1
ATOM 698 C C . ALA A 1 97 ? 23.118 8.807 -26.320 1.00 71.75 97 ALA A C 1
ATOM 700 O O . ALA A 1 97 ? 22.732 8.366 -25.235 1.00 71.75 97 ALA A O 1
ATOM 701 N N . VAL A 1 98 ? 22.889 10.071 -26.695 1.00 77.06 98 VAL A N 1
ATOM 702 C CA . VAL A 1 98 ? 22.186 11.056 -25.858 1.00 77.06 98 VAL A CA 1
ATOM 703 C C . VAL A 1 98 ? 20.745 10.617 -25.602 1.00 77.06 98 VAL A C 1
ATOM 705 O O . VAL A 1 98 ? 20.331 10.541 -24.444 1.00 77.06 98 VAL A O 1
ATOM 708 N N . VAL A 1 99 ? 19.992 10.265 -26.649 1.00 74.19 99 VAL A N 1
ATOM 709 C CA . VAL A 1 99 ? 18.602 9.804 -26.499 1.00 74.19 99 VAL A CA 1
ATOM 710 C C . VAL A 1 99 ? 18.547 8.508 -25.692 1.00 74.19 99 VAL A C 1
ATOM 712 O O . VAL A 1 99 ? 17.716 8.383 -24.794 1.00 74.19 99 VAL A O 1
ATOM 715 N N . GLY A 1 100 ? 19.449 7.559 -25.960 1.00 68.69 100 GLY A N 1
ATOM 716 C CA . GLY A 1 100 ? 19.546 6.313 -25.206 1.00 68.69 100 GLY A CA 1
ATOM 717 C C . GLY A 1 100 ? 19.751 6.557 -23.710 1.00 68.69 100 GLY A C 1
ATOM 718 O O . GLY A 1 100 ? 19.043 5.963 -22.895 1.00 68.69 100 GLY A O 1
ATOM 719 N N . ARG A 1 101 ? 20.644 7.490 -23.352 1.00 74.44 101 ARG A N 1
ATOM 720 C CA . ARG A 1 101 ? 20.913 7.868 -21.959 1.00 74.44 101 ARG A CA 1
ATOM 721 C C . ARG A 1 101 ? 19.717 8.552 -21.299 1.00 74.44 101 ARG A C 1
ATOM 723 O O . ARG A 1 101 ? 19.363 8.202 -20.177 1.00 74.44 101 ARG A O 1
ATOM 730 N N . LEU A 1 102 ? 19.063 9.489 -21.986 1.00 75.12 102 LEU A N 1
ATOM 731 C CA . LEU A 1 102 ? 17.859 10.155 -21.472 1.00 75.12 102 LEU A CA 1
ATOM 732 C C . LEU A 1 102 ? 16.716 9.159 -21.243 1.00 75.12 102 LEU A C 1
ATOM 734 O O . LEU A 1 102 ? 16.049 9.204 -20.211 1.00 75.12 102 LEU A O 1
ATOM 738 N N . ALA A 1 103 ? 16.526 8.216 -22.165 1.00 74.44 103 ALA A N 1
ATOM 739 C CA . ALA A 1 103 ? 15.504 7.185 -22.045 1.00 74.44 103 ALA A CA 1
ATOM 740 C C . ALA A 1 103 ? 15.829 6.145 -20.955 1.00 74.44 103 ALA A C 1
ATOM 742 O O . ALA A 1 103 ? 14.913 5.537 -20.398 1.00 74.44 103 ALA A O 1
ATOM 743 N N . ALA A 1 104 ? 17.110 5.901 -20.659 1.00 75.44 104 ALA A N 1
ATOM 744 C CA . ALA A 1 104 ? 17.528 5.076 -19.525 1.00 75.44 104 ALA A CA 1
ATOM 745 C C . ALA A 1 104 ? 17.215 5.778 -18.194 1.00 75.44 104 ALA A C 1
ATOM 747 O O . ALA A 1 104 ? 16.527 5.206 -17.353 1.00 75.44 104 ALA A O 1
ATOM 748 N N . LEU A 1 105 ? 17.604 7.051 -18.065 1.00 82.50 105 LEU A N 1
ATOM 749 C CA . LEU A 1 105 ? 17.316 7.876 -16.886 1.00 82.50 105 LEU A CA 1
ATOM 750 C C . LEU A 1 105 ? 15.809 8.013 -16.620 1.00 82.50 105 LEU A C 1
ATOM 752 O O . LEU A 1 105 ? 15.367 7.939 -15.477 1.00 82.50 105 LEU A O 1
ATOM 756 N N . ALA A 1 106 ? 14.998 8.194 -17.666 1.00 80.31 106 ALA A N 1
ATOM 757 C CA . ALA A 1 106 ? 13.545 8.271 -17.525 1.00 80.31 106 ALA A CA 1
ATOM 758 C C . ALA A 1 106 ? 12.942 6.964 -16.975 1.00 80.31 106 ALA A C 1
ATOM 760 O O . ALA A 1 106 ? 12.062 7.006 -16.116 1.00 80.31 106 ALA A O 1
ATOM 761 N N . ARG A 1 107 ? 13.438 5.807 -17.436 1.00 80.94 107 ARG A N 1
ATOM 762 C CA . ARG A 1 107 ? 13.004 4.487 -16.951 1.00 80.94 107 ARG A CA 1
ATOM 763 C C . ARG A 1 107 ? 13.406 4.237 -15.504 1.00 80.94 107 ARG A C 1
ATOM 765 O O . ARG A 1 107 ? 12.586 3.740 -14.739 1.00 80.94 107 ARG A O 1
ATOM 772 N N . GLU A 1 108 ? 14.628 4.601 -15.132 1.00 86.06 108 GLU A N 1
ATOM 773 C CA . GLU A 1 108 ? 15.117 4.485 -13.756 1.00 86.06 108 GLU A CA 1
ATOM 774 C C . GLU A 1 108 ? 14.242 5.300 -12.795 1.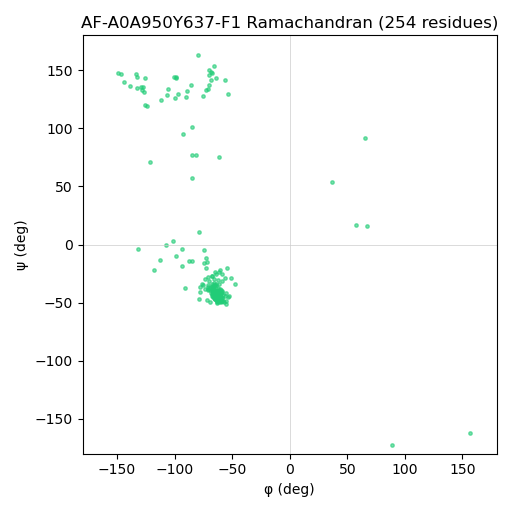00 86.06 108 GLU A C 1
ATOM 776 O O . GLU A 1 108 ? 13.696 4.755 -11.838 1.00 86.06 108 GLU A O 1
ATOM 781 N N . ARG A 1 109 ? 13.965 6.565 -13.136 1.00 88.69 109 ARG A N 1
ATOM 782 C CA . ARG A 1 109 ? 13.062 7.426 -12.353 1.00 88.69 109 ARG A CA 1
ATOM 783 C C . ARG A 1 109 ? 11.648 6.856 -12.226 1.00 88.69 109 ARG A C 1
ATOM 785 O O . ARG A 1 109 ? 11.042 6.969 -11.162 1.00 88.69 109 ARG A O 1
ATOM 792 N N . ALA A 1 110 ? 11.111 6.260 -13.292 1.00 86.19 110 ALA A N 1
ATOM 793 C CA . ALA A 1 110 ? 9.793 5.630 -13.259 1.00 86.19 110 ALA A CA 1
ATOM 794 C C . ALA A 1 110 ? 9.771 4.403 -12.331 1.00 86.19 110 ALA A C 1
ATOM 796 O O . ALA A 1 110 ? 8.859 4.271 -11.517 1.00 86.19 110 ALA A O 1
ATOM 797 N N . ALA A 1 111 ? 10.802 3.555 -12.392 1.00 89.56 111 ALA A N 1
ATOM 798 C CA . ALA A 1 111 ? 10.933 2.387 -11.522 1.00 89.56 111 ALA A CA 1
ATOM 799 C C . ALA A 1 111 ? 11.075 2.783 -10.042 1.00 89.56 111 ALA A C 1
ATOM 801 O O . ALA A 1 111 ? 10.438 2.193 -9.167 1.00 89.56 111 ALA A O 1
ATOM 802 N N . GLU A 1 112 ? 11.856 3.825 -9.750 1.00 94.19 112 GLU A N 1
ATOM 803 C CA . GLU A 1 112 ? 11.970 4.385 -8.401 1.00 94.19 112 GLU A CA 1
ATOM 804 C C . GLU A 1 112 ? 10.642 4.956 -7.891 1.00 94.19 112 GLU A C 1
ATOM 806 O O . GLU A 1 112 ? 10.295 4.780 -6.721 1.00 94.19 112 GLU A O 1
ATOM 811 N N . ALA A 1 113 ? 9.893 5.666 -8.740 1.00 91.69 113 ALA A N 1
ATOM 812 C CA . ALA A 1 113 ? 8.578 6.197 -8.385 1.00 91.69 113 ALA A CA 1
ATOM 813 C C . ALA A 1 113 ? 7.580 5.068 -8.087 1.00 91.69 113 ALA A C 1
ATOM 815 O O . ALA A 1 113 ? 6.860 5.133 -7.092 1.00 91.69 113 ALA A O 1
ATOM 816 N N . GLU A 1 114 ? 7.586 4.005 -8.891 1.00 93.25 114 GLU A N 1
ATOM 817 C CA . GLU A 1 114 ? 6.720 2.846 -8.686 1.00 93.25 114 GLU A CA 1
ATOM 818 C C . GLU A 1 114 ? 7.072 2.089 -7.397 1.00 93.25 114 GLU A C 1
ATOM 820 O O . GLU A 1 114 ? 6.185 1.749 -6.614 1.00 93.25 114 GLU A O 1
ATOM 825 N N . SER A 1 115 ? 8.364 1.885 -7.122 1.00 94.38 115 SER A N 1
ATOM 826 C CA . SER A 1 115 ? 8.831 1.285 -5.866 1.00 94.38 115 SER A CA 1
ATOM 827 C C . SER A 1 115 ? 8.379 2.102 -4.650 1.00 94.38 115 SER A C 1
ATOM 829 O O . SER A 1 115 ? 7.811 1.557 -3.699 1.00 94.38 115 SER A O 1
ATOM 831 N N . ARG A 1 116 ? 8.534 3.433 -4.710 1.00 93.38 116 ARG A N 1
ATOM 832 C CA . ARG A 1 116 ? 8.057 4.346 -3.659 1.00 93.38 116 ARG A CA 1
ATOM 833 C C . ARG A 1 116 ? 6.543 4.275 -3.470 1.00 93.38 116 ARG A C 1
ATOM 835 O O . ARG A 1 116 ? 6.090 4.213 -2.330 1.00 93.38 116 ARG A O 1
ATOM 842 N N . ALA A 1 117 ? 5.768 4.228 -4.553 1.00 93.12 117 ALA A N 1
ATOM 843 C CA . ALA A 1 117 ? 4.314 4.091 -4.485 1.00 93.12 117 ALA A CA 1
ATOM 844 C C . ALA A 1 117 ? 3.889 2.761 -3.837 1.00 93.12 117 ALA A C 1
ATOM 846 O O . ALA A 1 117 ? 2.992 2.743 -2.996 1.00 93.12 117 ALA A O 1
ATOM 847 N N . ARG A 1 118 ? 4.570 1.653 -4.161 1.00 93.50 118 ARG A N 1
ATOM 848 C CA . ARG A 1 118 ? 4.315 0.338 -3.545 1.00 93.50 118 ARG A CA 1
ATOM 849 C C . ARG A 1 118 ? 4.594 0.346 -2.042 1.00 93.50 118 ARG A C 1
ATOM 851 O O . ARG A 1 118 ? 3.778 -0.162 -1.276 1.00 93.50 118 ARG A O 1
ATOM 858 N N . LEU A 1 119 ? 5.709 0.945 -1.618 1.00 94.50 119 LEU A N 1
ATOM 859 C CA . LEU A 1 119 ? 6.046 1.098 -0.199 1.00 94.50 119 LEU A CA 1
ATOM 860 C C . LEU A 1 119 ? 5.030 1.983 0.538 1.00 94.50 119 LEU A C 1
ATOM 862 O O . LEU A 1 119 ? 4.621 1.645 1.647 1.00 94.50 119 LEU A O 1
ATOM 866 N N . ALA A 1 120 ? 4.591 3.087 -0.075 1.00 89.69 120 ALA A N 1
ATOM 867 C CA . ALA A 1 120 ? 3.566 3.959 0.496 1.00 89.69 120 ALA A CA 1
ATOM 868 C C . ALA A 1 120 ? 2.227 3.223 0.675 1.00 89.69 120 ALA A C 1
ATOM 870 O O . ALA A 1 120 ? 1.654 3.262 1.760 1.00 89.69 120 ALA A O 1
ATOM 871 N N . ALA A 1 121 ? 1.783 2.474 -0.338 1.00 89.88 121 ALA A N 1
ATOM 872 C CA . ALA A 1 121 ? 0.559 1.676 -0.264 1.00 89.88 121 ALA A CA 1
ATOM 873 C C . ALA A 1 121 ? 0.641 0.560 0.794 1.00 89.88 121 ALA A C 1
ATOM 875 O O . ALA A 1 121 ? -0.354 0.253 1.447 1.00 89.88 121 ALA A O 1
ATOM 876 N N . ALA A 1 122 ? 1.813 -0.057 0.982 1.00 90.88 122 ALA A N 1
ATOM 877 C CA . ALA A 1 122 ? 2.017 -1.035 2.051 1.00 90.88 122 ALA A CA 1
ATOM 878 C C . ALA A 1 122 ? 1.868 -0.388 3.439 1.00 90.88 122 ALA A C 1
ATOM 880 O O . ALA A 1 122 ? 1.105 -0.891 4.262 1.00 90.88 122 ALA A O 1
ATOM 881 N N . ARG A 1 123 ? 2.506 0.770 3.662 1.00 89.38 123 ARG A N 1
ATOM 882 C CA . ARG A 1 123 ? 2.383 1.533 4.916 1.00 89.38 123 ARG A CA 1
ATOM 883 C C . ARG A 1 123 ? 0.959 2.011 5.184 1.00 89.38 123 ARG A C 1
ATOM 885 O O . ARG A 1 123 ? 0.526 2.003 6.328 1.00 89.38 123 ARG A O 1
ATOM 892 N N . GLU A 1 124 ? 0.222 2.411 4.152 1.00 82.31 124 GLU A N 1
ATOM 893 C CA . GLU A 1 124 ? -1.186 2.800 4.287 1.00 82.31 124 GLU A CA 1
ATOM 894 C C . GLU A 1 124 ? -2.051 1.624 4.760 1.00 82.31 124 GLU A C 1
ATOM 896 O O . GLU A 1 124 ? -2.874 1.786 5.659 1.00 82.31 124 GLU A O 1
ATOM 901 N N . ARG A 1 125 ? -1.827 0.419 4.218 1.00 84.44 125 ARG A N 1
ATOM 902 C CA . ARG A 1 125 ? -2.512 -0.796 4.688 1.00 84.44 125 ARG A CA 1
ATOM 903 C C . ARG A 1 125 ? -2.160 -1.115 6.136 1.00 84.44 125 ARG A C 1
ATOM 905 O O . ARG A 1 125 ? -3.062 -1.411 6.908 1.00 84.44 125 ARG A O 1
ATOM 912 N N . GLU A 1 126 ? -0.883 -1.032 6.508 1.00 86.12 126 GLU A N 1
ATOM 913 C CA . GLU A 1 126 ? -0.447 -1.221 7.898 1.00 86.12 126 GLU A CA 1
ATOM 914 C C . GLU A 1 126 ? -1.118 -0.211 8.835 1.00 86.12 126 GLU A C 1
ATOM 916 O O . GLU A 1 126 ? -1.704 -0.604 9.841 1.00 86.12 126 GLU A O 1
ATOM 921 N N . ALA A 1 127 ? -1.115 1.078 8.481 1.00 78.00 127 ALA A N 1
ATOM 922 C CA . ALA A 1 127 ? -1.766 2.126 9.261 1.00 78.00 127 ALA A CA 1
ATOM 923 C C . ALA A 1 127 ? -3.280 1.899 9.382 1.00 78.00 127 ALA A C 1
ATOM 925 O O . ALA A 1 127 ? -3.835 2.066 10.466 1.00 78.00 127 ALA A O 1
ATOM 926 N N . LYS A 1 128 ? -3.942 1.473 8.299 1.00 70.75 128 LYS A N 1
ATOM 927 C CA . LYS A 1 128 ? -5.369 1.139 8.305 1.00 70.75 128 LYS A CA 1
ATOM 928 C C . LYS A 1 128 ? -5.668 -0.054 9.210 1.00 70.75 128 LYS A C 1
ATOM 930 O O . LYS A 1 128 ? -6.597 0.028 9.999 1.00 70.75 128 LYS A O 1
ATOM 935 N N . LEU A 1 129 ? -4.865 -1.117 9.157 1.00 77.06 129 LEU A N 1
ATOM 936 C CA . LEU A 1 129 ? -5.014 -2.273 10.046 1.00 77.06 129 LEU A CA 1
ATOM 937 C C . LEU A 1 129 ? -4.812 -1.881 11.512 1.00 77.06 129 LEU A C 1
ATOM 939 O O . LEU A 1 129 ? -5.602 -2.268 12.366 1.00 77.06 129 LEU A O 1
ATOM 943 N N . VAL A 1 130 ? -3.788 -1.076 11.809 1.00 82.69 130 VAL A N 1
ATOM 944 C CA . VAL A 1 130 ? -3.562 -0.551 13.163 1.00 82.69 130 VAL A CA 1
ATOM 945 C C . VAL A 1 130 ? -4.741 0.312 13.611 1.00 82.69 130 VAL A C 1
ATOM 947 O O . VAL A 1 130 ? -5.178 0.176 14.748 1.00 82.69 130 VAL A O 1
ATOM 950 N N . ALA A 1 131 ? -5.290 1.157 12.736 1.00 68.19 131 ALA A N 1
ATOM 951 C CA . ALA A 1 131 ? -6.461 1.976 13.033 1.00 68.19 131 ALA A CA 1
ATOM 952 C C . ALA A 1 131 ? -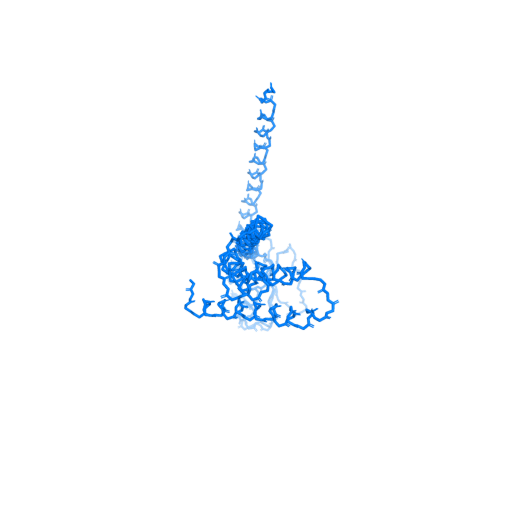7.730 1.134 13.232 1.00 68.19 131 ALA A C 1
ATOM 954 O O . ALA A 1 131 ? -8.493 1.418 14.146 1.00 68.19 131 ALA A O 1
ATOM 955 N N . GLU A 1 132 ? -7.947 0.086 12.436 1.00 67.56 132 GLU A N 1
ATOM 956 C CA . GLU A 1 132 ? -9.073 -0.844 12.581 1.00 67.56 132 GLU A CA 1
ATOM 957 C C . GLU A 1 132 ? -8.971 -1.647 13.880 1.00 67.56 132 GLU A C 1
ATOM 959 O O . GLU A 1 132 ? -9.949 -1.743 14.614 1.00 67.56 132 GLU A O 1
ATOM 964 N N . VAL A 1 133 ? -7.785 -2.161 14.219 1.00 72.94 133 VAL A N 1
ATOM 965 C CA . VAL A 1 133 ? -7.545 -2.868 15.486 1.00 72.94 133 VAL A CA 1
ATOM 966 C C . VAL A 1 133 ? -7.675 -1.914 16.671 1.00 72.94 133 VAL A C 1
ATOM 968 O O . VAL A 1 133 ? -8.350 -2.243 17.641 1.00 72.94 133 VAL A O 1
ATOM 971 N N . ALA A 1 134 ? -7.095 -0.713 16.595 1.00 64.19 134 ALA A N 1
ATOM 972 C CA . ALA A 1 134 ? -7.260 0.311 17.621 1.00 64.19 134 ALA A CA 1
ATOM 973 C C . ALA A 1 134 ? -8.731 0.711 17.761 1.00 64.19 134 ALA A C 1
ATOM 975 O O . ALA A 1 134 ? -9.214 0.813 18.878 1.00 64.19 134 ALA A O 1
ATOM 976 N N . SER A 1 135 ? -9.465 0.856 16.658 1.00 55.28 135 SER A N 1
ATOM 977 C CA . SER A 1 135 ? -10.902 1.108 16.668 1.00 55.28 135 SER A CA 1
ATOM 978 C C . SER A 1 135 ? -11.686 -0.067 17.236 1.00 55.28 135 SER A C 1
ATOM 980 O O . SER A 1 135 ? -12.670 0.187 17.901 1.00 55.28 135 SER A O 1
ATOM 982 N N . ALA A 1 136 ? -11.295 -1.322 17.021 1.00 62.03 136 ALA A N 1
ATOM 983 C CA . ALA A 1 136 ? -11.957 -2.488 17.609 1.00 62.03 136 ALA A CA 1
ATOM 984 C C . ALA A 1 136 ? -11.649 -2.645 19.109 1.00 62.03 136 ALA A C 1
ATOM 986 O O . ALA A 1 136 ? -12.486 -3.141 19.854 1.00 62.03 136 ALA A O 1
ATOM 987 N N . ILE A 1 137 ? -10.470 -2.203 19.559 1.00 61.69 137 ILE A N 1
ATOM 988 C CA . ILE A 1 137 ? -10.077 -2.159 20.977 1.00 61.69 137 ILE A CA 1
ATOM 989 C C . ILE A 1 137 ? -10.724 -0.963 21.692 1.00 61.69 137 ILE A C 1
ATOM 991 O O . ILE A 1 137 ? -11.186 -1.116 22.816 1.00 61.69 137 ILE A O 1
ATOM 995 N N . LEU A 1 138 ? -10.790 0.208 21.050 1.00 55.50 138 LEU A N 1
ATOM 996 C CA . LEU A 1 138 ? -11.458 1.415 21.561 1.00 55.50 138 LEU A CA 1
ATOM 997 C C . LEU A 1 138 ? -12.983 1.284 21.503 1.00 55.50 138 LEU A C 1
ATOM 999 O O . LEU A 1 138 ? -13.671 1.692 22.427 1.00 55.50 138 LEU A O 1
ATOM 1003 N N . ALA A 1 139 ? -13.509 0.661 20.447 1.00 54.94 139 ALA A N 1
ATOM 1004 C CA . ALA A 1 139 ? -14.877 0.147 20.391 1.00 54.94 139 ALA A CA 1
ATOM 1005 C C . ALA A 1 139 ? -15.009 -1.193 21.123 1.00 54.94 139 ALA A C 1
ATOM 1007 O O . ALA A 1 139 ? -16.050 -1.842 21.010 1.00 54.94 139 ALA A O 1
ATOM 1008 N N . GLY A 1 140 ? -13.975 -1.590 21.876 1.00 49.12 140 GLY A N 1
ATOM 1009 C CA . GLY A 1 140 ? -14.035 -2.564 22.950 1.00 49.12 140 GLY A CA 1
ATOM 1010 C C . GLY A 1 140 ? -14.978 -2.042 24.022 1.00 49.12 140 GLY A C 1
ATOM 1011 O O . GLY A 1 140 ? -14.555 -1.587 25.075 1.00 49.12 140 GLY A O 1
ATOM 1012 N N . GLU A 1 141 ? -16.254 -2.154 23.667 1.00 55.22 141 GLU A N 1
ATOM 1013 C CA . GLU A 1 141 ? -17.467 -2.020 24.441 1.00 55.22 141 GLU A CA 1
ATOM 1014 C C . GLU A 1 141 ? -17.717 -0.617 24.994 1.00 55.22 141 GLU A C 1
ATOM 1016 O O . GLU A 1 141 ? -17.377 -0.306 26.131 1.00 55.22 141 GLU A O 1
ATOM 1021 N N . SER A 1 142 ? -18.451 0.203 24.223 1.00 57.94 142 SER A N 1
ATOM 1022 C CA . SER A 1 142 ? -19.283 1.207 24.885 1.00 57.94 142 SER A CA 1
ATOM 1023 C C . SER A 1 142 ? -20.158 0.452 25.886 1.00 57.94 142 SER A C 1
ATOM 1025 O O . SER A 1 142 ? -20.785 -0.554 25.530 1.00 57.94 142 SER A O 1
ATOM 1027 N N . ILE A 1 143 ? -20.188 0.904 27.139 1.00 57.62 143 ILE A N 1
ATOM 1028 C CA . ILE A 1 143 ? -21.000 0.285 28.192 1.00 57.62 143 ILE A CA 1
ATOM 1029 C C . ILE A 1 143 ? -22.436 0.031 27.706 1.00 57.62 143 ILE A C 1
ATOM 1031 O O . ILE A 1 143 ? -23.022 -1.002 28.015 1.00 57.62 143 ILE A O 1
ATOM 1035 N N . GLY A 1 144 ? -22.976 0.908 26.851 1.00 59.81 144 GLY A N 1
ATOM 1036 C CA . GLY A 1 144 ? -24.271 0.715 26.196 1.00 59.81 144 GLY A CA 1
ATOM 1037 C C . GLY A 1 144 ? -24.401 -0.598 25.406 1.00 59.81 144 GLY A C 1
ATOM 1038 O O . GLY A 1 144 ? -25.369 -1.326 25.613 1.00 59.81 144 GLY A O 1
ATOM 1039 N N . ALA A 1 145 ? -23.429 -0.945 24.555 1.00 62.50 145 ALA A N 1
ATOM 1040 C CA . ALA A 1 145 ? -23.466 -2.171 23.746 1.00 62.50 145 ALA A CA 1
ATOM 1041 C C . ALA A 1 145 ? -23.258 -3.447 24.589 1.00 62.50 145 ALA A C 1
ATOM 1043 O O . ALA A 1 145 ? -23.874 -4.485 24.333 1.00 62.50 145 ALA A O 1
ATOM 1044 N N . GLN A 1 146 ? -22.429 -3.365 25.635 1.00 62.28 146 GLN A N 1
ATOM 1045 C CA . GLN A 1 146 ? -22.265 -4.431 26.633 1.00 62.28 146 GLN A CA 1
ATOM 1046 C C . GLN A 1 146 ? -23.560 -4.695 27.402 1.00 62.28 146 GLN A C 1
ATOM 1048 O O . GLN A 1 146 ? -23.986 -5.846 27.524 1.00 62.28 146 GLN A O 1
ATOM 1053 N N . LEU A 1 147 ? -24.201 -3.636 27.907 1.00 64.19 147 LEU A N 1
ATOM 1054 C CA . LEU A 1 147 ? -25.450 -3.738 28.662 1.00 64.19 147 LEU A CA 1
ATOM 1055 C C . LEU A 1 147 ? -26.588 -4.273 27.789 1.00 64.19 147 LEU A C 1
ATOM 1057 O O . LEU A 1 147 ? -27.413 -5.049 28.274 1.00 64.19 147 LEU A O 1
ATOM 1061 N N . GLU A 1 148 ? -26.603 -3.934 26.498 1.00 67.81 148 GLU A N 1
ATOM 1062 C CA . GLU A 1 148 ? -27.562 -4.476 25.535 1.00 67.81 148 GLU A CA 1
ATOM 1063 C C . GLU A 1 148 ? -27.343 -5.980 25.282 1.00 67.81 148 GLU A C 1
ATOM 1065 O O . GLU A 1 148 ? -28.298 -6.756 25.335 1.00 67.81 148 GLU A O 1
ATOM 1070 N N . SER A 1 149 ? -26.093 -6.426 25.109 1.00 65.12 149 SER A N 1
ATOM 1071 C CA . SER A 1 149 ? -25.740 -7.852 24.969 1.00 65.12 149 SER A CA 1
ATOM 1072 C C . SER A 1 149 ? -26.071 -8.667 26.228 1.00 65.12 149 SER A C 1
ATOM 1074 O O . SER A 1 149 ? -26.602 -9.780 26.139 1.00 65.12 149 SER A O 1
ATOM 1076 N N . ILE A 1 150 ? -25.820 -8.107 27.418 1.00 68.12 150 ILE A N 1
ATOM 1077 C CA . ILE A 1 150 ? -26.212 -8.715 28.699 1.00 68.12 150 ILE A CA 1
ATOM 1078 C C . ILE A 1 150 ? -27.741 -8.798 28.792 1.00 68.12 150 ILE A C 1
ATOM 1080 O O . ILE A 1 150 ? -28.265 -9.863 29.117 1.00 68.12 150 ILE A O 1
ATOM 1084 N N . GLY A 1 151 ? -28.460 -7.727 28.438 1.00 66.06 151 GLY A N 1
ATOM 1085 C CA . GLY A 1 151 ? -29.921 -7.713 28.362 1.00 66.06 151 GLY A CA 1
ATOM 1086 C C . GLY A 1 151 ? -30.462 -8.817 27.452 1.00 66.06 151 GLY A C 1
ATOM 1087 O O . GLY A 1 151 ? -31.262 -9.638 27.891 1.00 66.06 151 GLY A O 1
ATOM 1088 N N . GLN A 1 152 ? -29.959 -8.937 26.222 1.00 73.31 152 GLN A N 1
ATOM 1089 C CA . GLN A 1 152 ? -30.390 -9.982 25.283 1.00 73.31 152 GLN A CA 1
ATOM 1090 C C . GLN A 1 152 ? -30.159 -11.403 25.820 1.00 73.31 152 GLN A C 1
ATOM 1092 O O . GLN A 1 152 ? -31.035 -12.261 25.705 1.00 73.31 152 GLN A O 1
ATOM 1097 N N . ARG A 1 153 ? -29.010 -11.665 26.456 1.00 72.31 153 ARG A N 1
ATOM 1098 C CA . ARG A 1 153 ? -28.708 -12.979 27.054 1.00 72.31 153 ARG A CA 1
ATOM 1099 C C . ARG A 1 153 ? -29.617 -13.300 28.239 1.00 72.31 153 ARG A C 1
ATOM 1101 O O . ARG A 1 153 ? -30.035 -14.446 28.386 1.00 72.31 153 ARG A O 1
ATOM 1108 N N . VAL A 1 154 ? -29.948 -12.301 29.056 1.00 68.75 154 V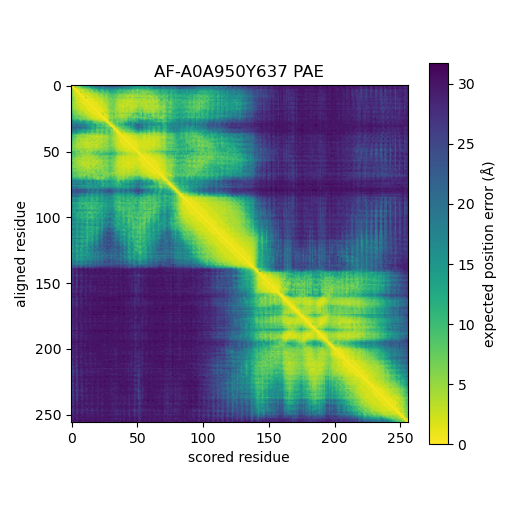AL A N 1
ATOM 1109 C CA . VAL A 1 154 ? -30.897 -12.450 30.167 1.00 68.75 154 VAL A CA 1
ATOM 1110 C C . VAL A 1 154 ? -32.315 -12.691 29.645 1.00 68.75 154 VAL A C 1
ATOM 1112 O O . VAL A 1 154 ? -32.984 -13.582 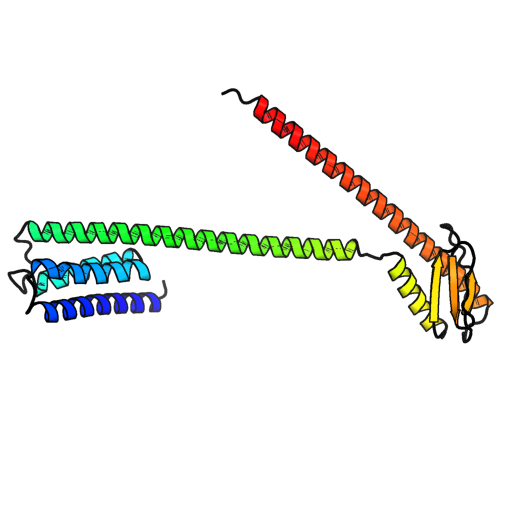30.159 1.00 68.75 154 VAL A O 1
ATOM 1115 N N . ALA A 1 155 ? -32.758 -11.984 28.600 1.00 71.31 155 ALA A N 1
ATOM 1116 C CA . ALA A 1 155 ? -34.058 -12.216 27.960 1.00 71.31 155 ALA A CA 1
ATOM 1117 C C . ALA A 1 155 ? -34.196 -13.669 27.474 1.00 71.31 155 ALA A C 1
ATOM 1119 O O . ALA A 1 155 ? -35.144 -14.362 27.834 1.00 71.31 155 ALA A O 1
ATOM 1120 N N . LEU A 1 156 ? -33.184 -14.163 26.750 1.00 69.62 156 LEU A N 1
ATOM 1121 C CA . LEU A 1 156 ? -33.137 -15.544 26.265 1.00 69.62 156 LEU A CA 1
ATOM 1122 C C . LEU A 1 156 ? -33.142 -16.575 27.404 1.00 69.62 156 LEU A C 1
ATOM 1124 O O . LEU A 1 156 ? -33.874 -17.557 27.333 1.00 69.62 156 LEU A O 1
ATOM 1128 N N . ALA A 1 157 ? -32.354 -16.361 28.461 1.00 67.81 157 ALA A N 1
ATOM 1129 C CA . ALA A 1 157 ? -32.261 -17.301 29.582 1.00 67.81 157 ALA A CA 1
ATOM 1130 C C . ALA A 1 157 ? -33.537 -17.346 30.440 1.00 67.81 157 ALA A C 1
ATOM 1132 O O . ALA A 1 157 ? -33.872 -18.387 31.005 1.00 67.81 157 ALA A O 1
ATOM 1133 N N . THR A 1 158 ? -34.244 -16.220 30.535 1.00 65.75 158 THR A N 1
ATOM 1134 C CA . THR A 1 158 ? -35.448 -16.068 31.365 1.00 65.75 158 THR A CA 1
ATOM 1135 C C . THR A 1 158 ? -36.754 -16.324 30.605 1.00 65.75 158 THR A C 1
ATOM 1137 O O . THR A 1 158 ? -37.823 -16.324 31.215 1.00 65.75 158 THR A O 1
ATOM 1140 N N . ALA A 1 159 ? -36.665 -16.574 29.292 1.00 69.12 159 ALA A N 1
ATOM 1141 C CA . ALA A 1 159 ? -37.786 -16.614 28.349 1.00 69.12 159 ALA A CA 1
ATOM 1142 C C . ALA A 1 159 ? -38.611 -15.311 28.296 1.00 69.12 159 ALA A C 1
ATOM 1144 O O . ALA A 1 159 ? -39.713 -15.294 27.757 1.00 69.12 159 ALA A O 1
ATOM 1145 N N . ALA A 1 160 ? -38.066 -14.206 28.809 1.00 65.62 160 ALA A N 1
ATOM 1146 C CA . ALA A 1 160 ? -38.686 -12.898 28.693 1.00 65.62 160 ALA A CA 1
ATOM 1147 C C . ALA A 1 160 ? -38.589 -12.408 27.236 1.00 65.62 160 ALA A C 1
ATOM 1149 O O . ALA A 1 160 ? -37.520 -12.445 26.628 1.00 65.62 160 ALA A O 1
ATOM 1150 N N . GLY A 1 161 ? -39.685 -11.887 26.677 1.00 67.44 161 GLY A N 1
ATOM 1151 C CA . GLY A 1 161 ? -39.705 -11.317 25.327 1.00 67.44 161 GLY A CA 1
ATOM 1152 C C . GLY A 1 161 ? -38.728 -10.150 25.138 1.00 67.44 161 GLY A C 1
ATOM 1153 O O . GLY A 1 161 ? -38.185 -9.977 24.046 1.00 67.44 161 GLY A O 1
ATOM 1154 N N . ARG A 1 162 ? -38.466 -9.359 26.190 1.00 74.31 162 ARG A N 1
ATOM 1155 C CA . ARG A 1 162 ? -37.419 -8.322 26.210 1.00 74.31 162 ARG A CA 1
ATOM 1156 C C . ARG A 1 162 ? -36.807 -8.170 27.598 1.00 74.31 162 ARG A C 1
ATOM 1158 O O . ARG A 1 162 ? -37.507 -8.278 28.604 1.00 74.31 162 ARG A O 1
ATOM 1165 N N . ALA A 1 163 ? -35.516 -7.840 27.625 1.00 75.94 163 ALA A N 1
ATOM 1166 C CA . ALA A 1 163 ? -34.817 -7.421 28.829 1.00 75.94 163 ALA A CA 1
ATOM 1167 C C . ALA A 1 163 ? -33.865 -6.255 28.538 1.00 75.94 163 ALA A C 1
ATOM 1169 O O . ALA A 1 163 ? -33.143 -6.282 27.540 1.00 75.94 163 ALA A O 1
ATOM 1170 N N . ARG A 1 164 ? -33.844 -5.242 29.411 1.00 79.12 164 ARG A N 1
ATOM 1171 C CA . ARG A 1 164 ? -32.884 -4.126 29.343 1.00 79.12 164 ARG A CA 1
ATOM 1172 C C . ARG A 1 164 ? -32.260 -3.863 30.705 1.00 79.12 164 ARG A C 1
ATOM 1174 O O . ARG A 1 164 ? -32.935 -3.953 31.728 1.00 79.12 164 ARG A O 1
ATOM 1181 N N . VAL A 1 165 ? -30.984 -3.499 30.700 1.00 75.38 165 VAL A N 1
ATOM 1182 C CA . VAL A 1 165 ? -30.238 -3.097 31.894 1.00 75.38 165 VAL A CA 1
ATOM 1183 C C . VAL A 1 165 ? -29.929 -1.615 31.775 1.00 75.38 165 VAL A C 1
ATOM 1185 O O . VAL A 1 165 ? -29.353 -1.191 30.775 1.00 75.38 165 VAL A O 1
ATOM 1188 N N . VAL A 1 166 ? -30.323 -0.827 32.774 1.00 77.44 166 VAL A N 1
ATOM 1189 C CA . VAL A 1 166 ? -30.100 0.623 32.780 1.00 77.44 166 VAL A CA 1
ATOM 1190 C C . VAL A 1 166 ? -29.527 1.060 34.123 1.00 77.44 166 VAL A C 1
ATOM 1192 O O . VAL A 1 166 ? -29.992 0.641 35.182 1.00 77.44 166 VAL A O 1
ATOM 1195 N N . LEU A 1 167 ? -28.500 1.905 34.059 1.00 77.50 167 LEU A N 1
ATOM 1196 C CA . LEU A 1 167 ? -27.936 2.619 35.200 1.00 77.50 167 LEU A CA 1
ATOM 1197 C C . LEU A 1 167 ? -28.766 3.888 35.416 1.00 77.50 167 LEU A C 1
ATOM 1199 O O . LEU A 1 167 ? -28.624 4.853 34.668 1.00 77.50 167 LEU A O 1
ATOM 1203 N N . GLU A 1 168 ? -29.667 3.877 36.396 1.00 76.44 168 GLU A N 1
ATOM 1204 C CA . GLU A 1 168 ? -30.510 5.033 36.707 1.00 76.44 168 GLU A CA 1
ATOM 1205 C C . GLU A 1 168 ? -30.878 5.102 38.201 1.00 76.44 168 GLU A C 1
ATOM 1207 O O . GLU A 1 168 ? -31.033 4.065 38.856 1.00 76.44 168 GLU A O 1
ATOM 1212 N N . PRO A 1 169 ? -31.041 6.314 38.773 1.00 71.50 169 PRO A N 1
ATOM 1213 C CA . PRO A 1 169 ? -31.296 6.480 40.206 1.00 71.50 169 PRO A CA 1
ATOM 1214 C C . PRO A 1 169 ? -32.665 5.952 40.643 1.00 71.50 169 PRO A C 1
ATOM 1216 O O . PRO A 1 169 ? -32.790 5.412 41.743 1.00 71.50 169 PRO A O 1
ATOM 1219 N N . VAL A 1 170 ? -33.674 6.112 39.782 1.00 78.06 170 VAL A N 1
ATOM 1220 C CA . VAL A 1 170 ? -35.082 5.785 40.033 1.00 78.06 170 VAL A CA 1
ATOM 1221 C C . VAL A 1 170 ? -35.585 4.913 38.882 1.00 78.06 170 VAL A C 1
ATOM 1223 O O . VAL A 1 170 ? -35.343 5.272 37.732 1.00 78.06 170 VAL A O 1
ATOM 1226 N N . PRO A 1 171 ? -36.281 3.796 39.153 1.00 81.56 171 PRO A N 1
ATOM 1227 C CA . PRO A 1 171 ? -36.741 2.907 38.101 1.00 81.56 171 PRO A CA 1
ATOM 1228 C C . PRO A 1 171 ? -37.868 3.536 37.269 1.00 81.56 171 PRO A C 1
ATOM 1230 O O . PRO A 1 171 ? -38.818 4.101 37.809 1.00 81.56 171 PRO A O 1
ATOM 1233 N N . THR A 1 172 ? -37.793 3.371 35.950 1.00 82.06 172 THR A N 1
ATOM 1234 C CA . THR A 1 172 ? -38.752 3.868 34.955 1.00 82.06 172 THR A CA 1
ATOM 1235 C C . THR A 1 172 ? -39.345 2.711 34.126 1.00 82.06 172 THR A C 1
ATOM 1237 O O . THR A 1 172 ? -38.999 2.533 32.955 1.00 82.06 172 THR A O 1
ATOM 1240 N N . PRO A 1 173 ? -40.212 1.856 34.706 1.00 82.88 173 PRO A N 1
ATOM 1241 C CA . PRO A 1 173 ? -40.760 0.700 33.994 1.00 82.88 173 PRO A CA 1
ATOM 1242 C C . PRO A 1 173 ? -41.755 1.079 32.897 1.00 82.88 173 PRO A C 1
ATOM 1244 O O . PRO A 1 173 ? -42.556 2.003 33.049 1.00 82.88 173 PRO A O 1
ATOM 1247 N N . ARG A 1 174 ? -41.764 0.297 31.813 1.00 83.88 174 ARG A N 1
ATOM 1248 C CA . ARG A 1 174 ? -42.867 0.293 30.840 1.00 83.88 174 ARG A CA 1
ATOM 1249 C C . ARG A 1 174 ? -44.046 -0.540 31.349 1.00 83.88 174 ARG A C 1
ATOM 1251 O O . ARG A 1 174 ? -43.907 -1.337 32.273 1.00 83.88 174 ARG A O 1
ATOM 1258 N N . ALA A 1 175 ? -45.222 -0.359 30.745 1.00 77.88 175 ALA A N 1
ATOM 1259 C CA . ALA A 1 175 ? -46.469 -0.987 31.198 1.00 77.88 175 ALA A CA 1
ATOM 1260 C C . ALA A 1 175 ? -46.395 -2.528 31.287 1.00 77.88 175 ALA A C 1
ATOM 1262 O O . ALA A 1 175 ? -47.064 -3.128 32.127 1.00 77.88 175 ALA A O 1
ATOM 1263 N N . ASP A 1 176 ? -45.563 -3.164 30.465 1.00 82.06 176 ASP A N 1
ATOM 1264 C CA . ASP A 1 176 ? -45.352 -4.609 30.358 1.00 82.06 176 ASP A CA 1
ATOM 1265 C C . ASP A 1 176 ? -44.083 -5.117 31.069 1.00 82.06 176 ASP A C 1
ATOM 1267 O O . ASP A 1 176 ? -43.810 -6.319 31.035 1.00 82.06 176 ASP A O 1
ATOM 1271 N N . GLU A 1 177 ? -43.334 -4.241 31.748 1.00 83.94 177 GLU A N 1
ATOM 1272 C CA . GLU A 1 177 ? -42.061 -4.569 32.396 1.00 83.94 177 GLU A CA 1
ATOM 1273 C C . GLU A 1 177 ? -42.217 -4.815 33.912 1.00 83.94 177 GLU A C 1
ATOM 1275 O O . GLU A 1 177 ? -42.982 -4.145 34.609 1.00 83.94 177 GLU A O 1
ATOM 1280 N N . ILE A 1 178 ? -41.455 -5.774 34.437 1.00 82.25 178 ILE A N 1
ATOM 1281 C CA . ILE A 1 178 ? -41.120 -5.930 35.854 1.00 82.25 178 ILE A CA 1
ATOM 1282 C C . ILE A 1 178 ? -39.714 -5.384 36.093 1.00 82.25 178 ILE A C 1
ATOM 1284 O O . ILE A 1 178 ? -38.829 -5.529 35.249 1.00 82.25 178 ILE A O 1
ATOM 1288 N N . THR A 1 179 ? -39.505 -4.768 37.253 1.00 84.50 179 THR A N 1
ATOM 1289 C CA . THR A 1 179 ? -38.225 -4.166 37.640 1.00 84.50 179 THR A CA 1
ATOM 1290 C C . THR A 1 179 ? -37.520 -5.009 38.684 1.00 84.50 179 THR A C 1
ATOM 1292 O O . THR A 1 179 ? -38.123 -5.379 39.692 1.00 84.50 179 THR A O 1
ATOM 1295 N N . VAL A 1 180 ? -36.230 -5.238 38.480 1.00 82.88 180 VAL A N 1
ATOM 1296 C CA . VAL A 1 180 ? -35.366 -5.986 39.389 1.00 82.88 180 VAL A CA 1
ATOM 1297 C C . VAL A 1 180 ? -34.157 -5.111 39.720 1.00 82.88 180 VAL A C 1
ATOM 1299 O O . VAL A 1 180 ? -33.434 -4.708 38.804 1.00 82.88 180 VAL A O 1
ATOM 1302 N N . PRO A 1 181 ? -33.917 -4.778 40.997 1.00 83.12 181 PRO A N 1
ATOM 1303 C CA . PRO A 1 181 ? -32.757 -3.983 41.376 1.00 83.12 181 PRO A CA 1
ATOM 1304 C C . PRO A 1 181 ? -31.474 -4.819 41.276 1.00 83.12 181 PRO A C 1
ATOM 1306 O O . PRO A 1 181 ? -31.406 -5.940 41.780 1.00 83.12 181 PRO A O 1
ATOM 1309 N N . LEU A 1 182 ? -30.435 -4.264 40.650 1.00 78.50 182 LEU A N 1
ATOM 1310 C CA . LEU A 1 182 ? -29.152 -4.949 40.441 1.00 78.50 182 LEU A CA 1
ATOM 1311 C C . LEU A 1 182 ? -28.073 -4.572 41.466 1.00 78.50 182 LEU A C 1
ATOM 1313 O O . LEU A 1 182 ? -27.038 -5.225 41.500 1.00 78.50 182 LEU A O 1
ATOM 1317 N N . HIS A 1 183 ? -28.302 -3.544 42.291 1.00 80.38 183 HIS A N 1
ATOM 1318 C CA . HIS A 1 183 ? -27.408 -3.074 43.365 1.00 80.38 183 HIS A CA 1
ATOM 1319 C C . HIS A 1 183 ? -25.884 -3.153 43.067 1.00 80.38 183 HIS A C 1
ATOM 1321 O O . HIS A 1 183 ? -25.152 -3.766 43.853 1.00 80.38 183 HIS A O 1
ATOM 1327 N N . PRO A 1 184 ? -25.371 -2.578 41.959 1.00 78.31 184 PRO A N 1
ATOM 1328 C CA . PRO A 1 184 ? -23.927 -2.478 41.768 1.00 78.31 184 PRO A CA 1
ATOM 1329 C C . PRO A 1 184 ? -23.301 -1.538 42.810 1.00 78.31 184 PRO A C 1
ATOM 1331 O O . PRO A 1 184 ? -23.940 -0.618 43.317 1.00 78.31 184 PRO A O 1
A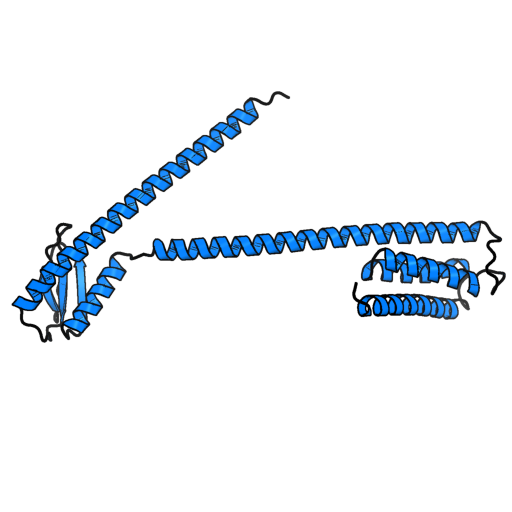TOM 1334 N N . ARG A 1 185 ? -22.024 -1.737 43.134 1.00 78.44 185 ARG A N 1
ATOM 1335 C CA . ARG A 1 185 ? -21.245 -0.800 43.961 1.00 78.44 185 ARG A CA 1
ATOM 1336 C C . ARG A 1 185 ? -21.040 0.545 43.268 1.00 78.44 185 ARG A C 1
ATOM 1338 O O . ARG A 1 185 ? -20.909 1.558 43.950 1.00 78.44 185 ARG A O 1
ATOM 1345 N N . ALA A 1 186 ? -21.001 0.549 41.936 1.00 67.06 186 ALA A N 1
ATOM 1346 C CA . ALA A 1 186 ? -20.783 1.742 41.125 1.00 67.06 186 ALA A CA 1
ATOM 1347 C C . ALA A 1 186 ? -21.986 2.712 41.074 1.00 67.06 186 ALA A C 1
ATOM 1349 O O . ALA A 1 186 ? -21.826 3.840 40.610 1.00 67.06 186 ALA A O 1
ATOM 1350 N N . GLY A 1 187 ? -23.178 2.313 41.538 1.00 76.44 187 GLY A N 1
ATOM 1351 C CA . GLY A 1 187 ? -24.371 3.167 41.542 1.00 76.44 187 GLY A CA 1
ATOM 1352 C C . GLY A 1 187 ? -25.685 2.384 41.560 1.00 76.44 187 GLY A C 1
ATOM 1353 O O . GLY A 1 187 ? -25.715 1.199 41.869 1.00 76.44 187 GLY A O 1
ATOM 1354 N N . ASN A 1 188 ? -26.793 3.032 41.196 1.00 79.38 188 ASN A N 1
ATOM 1355 C CA . ASN A 1 188 ? -28.087 2.356 41.080 1.00 79.38 188 ASN A CA 1
ATOM 1356 C C . ASN A 1 188 ? -28.270 1.813 39.656 1.00 79.38 188 ASN A C 1
ATOM 1358 O O . ASN A 1 188 ? -28.162 2.559 38.683 1.00 79.38 188 ASN A O 1
ATOM 1362 N N . ALA A 1 189 ? -28.570 0.518 39.536 1.00 80.62 189 ALA A N 1
ATOM 1363 C CA . ALA A 1 189 ? -28.911 -0.115 38.266 1.00 80.62 189 ALA A CA 1
ATOM 1364 C C . ALA A 1 189 ? -30.151 -0.994 38.399 1.00 80.62 189 ALA A C 1
ATOM 1366 O O . ALA A 1 189 ? -30.370 -1.642 39.429 1.00 80.62 189 ALA A O 1
ATOM 1367 N N . TRP A 1 190 ? -30.920 -1.047 37.318 1.00 82.50 190 TRP A N 1
ATOM 1368 C CA . TRP A 1 190 ? -32.185 -1.757 37.232 1.00 82.50 190 TRP A CA 1
ATOM 1369 C C . TRP A 1 190 ? -32.199 -2.656 35.999 1.00 82.50 190 TRP A C 1
ATOM 1371 O O . TRP A 1 190 ? -31.801 -2.254 34.903 1.00 82.50 190 TRP A O 1
ATOM 1381 N N . LEU A 1 191 ? -32.668 -3.884 36.190 1.00 82.12 191 LEU A N 1
ATOM 1382 C CA . LEU A 1 191 ? -33.007 -4.817 35.128 1.00 82.12 191 LEU A CA 1
ATOM 1383 C C . LEU A 1 191 ? -34.519 -4.777 34.922 1.00 82.12 191 LEU A C 1
ATOM 1385 O O . LEU A 1 191 ? -35.289 -4.987 35.857 1.00 82.12 191 LEU A O 1
ATOM 1389 N N . TYR A 1 192 ? -34.930 -4.533 33.688 1.00 84.31 192 TYR A N 1
ATOM 1390 C CA . TYR A 1 192 ? -36.323 -4.560 33.270 1.00 84.31 192 TYR A CA 1
ATOM 1391 C C . TYR A 1 192 ? -36.557 -5.814 32.445 1.00 84.31 192 TYR A C 1
ATOM 1393 O O . TYR A 1 192 ? -35.808 -6.052 31.500 1.00 84.31 192 TYR A O 1
ATOM 1401 N N . LEU A 1 193 ? -37.576 -6.596 32.790 1.00 81.62 193 LEU A N 1
ATOM 1402 C CA . LEU A 1 193 ? -37.969 -7.826 32.091 1.00 81.62 193 LEU A CA 1
ATOM 1403 C C . LEU A 1 193 ? -39.442 -7.731 31.704 1.00 81.62 193 LEU A C 1
ATOM 1405 O O . LEU A 1 193 ? -40.233 -7.220 32.483 1.00 81.62 193 LEU A O 1
ATOM 1409 N N . THR A 1 194 ? -39.860 -8.246 30.554 1.00 82.06 194 THR A N 1
ATOM 1410 C CA . THR A 1 194 ? -41.300 -8.391 30.254 1.00 82.06 194 THR A CA 1
ATOM 1411 C C . THR A 1 194 ? -41.966 -9.380 31.216 1.00 82.06 194 THR A C 1
ATOM 1413 O O . THR A 1 194 ? -41.350 -10.388 31.531 1.00 82.06 194 THR A O 1
ATOM 1416 N N . ARG A 1 195 ? -43.217 -9.147 31.641 1.00 70.06 195 ARG A N 1
ATOM 1417 C CA . ARG A 1 195 ? -43.930 -9.945 32.674 1.00 70.06 195 ARG A CA 1
ATOM 1418 C C . ARG A 1 195 ? -44.025 -11.464 32.445 1.00 70.06 195 ARG A C 1
ATOM 1420 O O . ARG A 1 195 ? -44.262 -12.181 33.411 1.00 70.06 195 ARG A O 1
ATOM 1427 N N . ASP A 1 196 ? -43.865 -11.946 31.217 1.00 67.25 196 ASP A N 1
ATOM 1428 C CA . ASP A 1 196 ? -44.014 -13.363 30.851 1.00 67.25 196 ASP A CA 1
ATOM 1429 C C . ASP A 1 196 ? -42.717 -14.162 31.087 1.00 67.25 196 ASP A C 1
ATOM 1431 O O . ASP A 1 196 ? -42.107 -14.698 30.167 1.00 67.25 196 ASP A O 1
ATOM 1435 N N . VAL A 1 197 ? -42.220 -14.141 32.327 1.00 66.88 197 VAL A N 1
ATOM 1436 C CA . VAL A 1 197 ? -40.948 -14.776 32.697 1.00 66.88 197 VAL A CA 1
ATOM 1437 C C . VAL A 1 197 ? -41.211 -16.153 33.297 1.00 66.88 197 VAL A C 1
ATOM 1439 O O . VAL A 1 197 ? -41.980 -16.277 34.246 1.00 66.88 197 VAL A O 1
ATOM 1442 N N . ALA A 1 198 ? -40.520 -17.188 32.811 1.00 68.31 198 ALA A N 1
ATOM 1443 C CA . ALA A 1 198 ? -40.670 -18.562 33.313 1.00 68.31 198 ALA A CA 1
ATOM 1444 C C . ALA A 1 198 ? -40.005 -18.805 34.688 1.00 68.31 198 ALA A C 1
ATOM 1446 O O . ALA A 1 198 ? -40.082 -19.902 35.238 1.00 68.31 198 ALA A O 1
ATOM 1447 N N . TRP A 1 199 ? -39.294 -17.808 35.217 1.00 70.69 199 TRP A N 1
ATOM 1448 C CA . TRP A 1 199 ? -38.474 -17.913 36.421 1.00 70.69 199 TRP A CA 1
ATOM 1449 C C . TRP A 1 199 ? -39.203 -17.364 37.647 1.00 70.69 199 TRP A C 1
ATOM 1451 O O . TRP A 1 199 ? -39.893 -16.350 37.568 1.00 70.69 199 TRP A O 1
ATOM 1461 N N . ASP A 1 200 ? -38.981 -17.995 38.800 1.00 75.69 200 ASP A N 1
ATOM 1462 C CA . ASP A 1 200 ? -39.501 -17.504 40.076 1.00 75.69 200 ASP A CA 1
ATOM 1463 C C . ASP A 1 200 ? -38.787 -16.210 40.520 1.00 75.69 200 ASP A C 1
ATOM 1465 O O . ASP A 1 200 ? -37.605 -15.994 40.228 1.00 75.69 200 ASP A O 1
ATOM 1469 N N . ARG A 1 201 ? -39.494 -15.350 41.261 1.00 72.44 201 ARG A N 1
ATOM 1470 C CA . ARG A 1 201 ? -39.027 -14.022 41.695 1.00 72.44 201 ARG A CA 1
ATOM 1471 C C . ARG A 1 201 ? -37.702 -14.099 42.453 1.00 72.44 201 ARG A C 1
ATOM 1473 O O . ARG A 1 201 ? -36.794 -13.315 42.191 1.00 72.44 201 ARG A O 1
ATOM 1480 N N . GLU A 1 202 ? -37.563 -15.088 43.329 1.00 74.62 202 GLU A N 1
ATOM 1481 C CA . GLU A 1 202 ? -36.355 -15.289 44.133 1.00 74.62 202 GLU A CA 1
ATOM 1482 C C . GLU A 1 202 ? -35.144 -15.705 43.270 1.00 74.62 202 GLU A C 1
ATOM 1484 O O . GLU A 1 202 ? -34.005 -15.308 43.525 1.00 74.62 202 GLU A O 1
ATOM 1489 N N . ALA A 1 203 ? -35.373 -16.470 42.195 1.00 72.56 203 ALA A N 1
ATOM 1490 C CA . ALA A 1 203 ? -34.323 -16.844 41.249 1.00 72.56 203 ALA A CA 1
ATOM 1491 C C . ALA A 1 203 ? -33.846 -15.638 40.424 1.00 72.56 203 ALA A C 1
ATOM 1493 O O . ALA A 1 203 ? -32.642 -15.480 40.204 1.00 72.56 203 ALA A O 1
ATOM 1494 N N . ILE A 1 204 ? -34.775 -14.768 40.021 1.00 70.25 204 ILE A N 1
ATOM 1495 C CA . ILE A 1 204 ? -34.484 -13.531 39.287 1.00 70.25 204 ILE A CA 1
ATOM 1496 C C . ILE A 1 204 ? -33.663 -12.563 40.155 1.00 70.25 204 ILE A C 1
ATOM 1498 O O . ILE A 1 204 ? -32.673 -12.003 39.681 1.00 70.25 204 ILE A O 1
ATOM 1502 N N . GLU A 1 205 ? -34.002 -12.416 41.438 1.00 75.62 205 GLU A N 1
ATOM 1503 C CA . GLU A 1 205 ? -33.257 -11.568 42.380 1.00 75.62 205 GLU A CA 1
ATOM 1504 C C . GLU A 1 205 ? -31.827 -12.086 42.633 1.00 75.62 205 GLU A C 1
ATOM 1506 O O . GLU A 1 205 ? -30.867 -11.306 42.600 1.00 75.62 205 GLU A O 1
ATOM 1511 N N . ARG A 1 206 ? -31.640 -13.408 42.792 1.00 71.50 206 ARG A N 1
ATOM 1512 C CA . ARG A 1 206 ? -30.303 -14.024 42.945 1.00 71.50 206 ARG A CA 1
ATOM 1513 C C . ARG A 1 206 ? -29.402 -13.791 41.729 1.00 71.50 206 ARG A C 1
ATOM 1515 O O . ARG A 1 206 ? -28.202 -13.526 41.876 1.00 71.50 206 ARG A O 1
ATOM 1522 N N . VAL A 1 207 ? -29.961 -13.890 40.524 1.00 71.75 207 VAL A N 1
ATOM 1523 C CA . VAL A 1 207 ? -29.222 -13.603 39.286 1.00 71.75 207 VAL A CA 1
ATOM 1524 C C . VAL A 1 207 ? -28.958 -12.106 39.140 1.00 71.75 207 VAL A C 1
ATOM 1526 O O . VAL A 1 207 ? -27.841 -11.736 38.775 1.00 71.75 207 VAL A O 1
ATOM 1529 N N . GLY A 1 208 ? -29.908 -11.249 39.522 1.00 71.19 208 GLY A N 1
ATOM 1530 C CA . GLY A 1 208 ? -29.739 -9.796 39.544 1.00 71.19 208 GLY A CA 1
ATOM 1531 C C . GLY A 1 208 ? -28.512 -9.351 40.346 1.00 71.19 208 GLY A C 1
ATOM 1532 O O . GLY A 1 208 ? -27.685 -8.596 39.839 1.00 71.19 208 GLY A O 1
ATOM 1533 N N . ALA A 1 209 ? -28.302 -9.917 41.538 1.00 71.81 209 ALA A N 1
ATOM 1534 C CA . ALA A 1 209 ? -27.111 -9.637 42.349 1.00 71.81 209 ALA A CA 1
ATOM 1535 C C . ALA A 1 209 ? -25.790 -10.054 41.668 1.00 71.81 209 ALA A C 1
ATOM 1537 O O . ALA A 1 209 ? -24.738 -9.457 41.897 1.00 71.81 209 ALA A O 1
ATOM 1538 N N . SER A 1 210 ? -25.819 -11.099 40.837 1.00 72.50 210 SER A N 1
ATOM 1539 C CA . SER A 1 210 ? -24.644 -11.555 40.084 1.00 72.50 210 SER A CA 1
ATOM 1540 C C . SER A 1 210 ? -24.366 -10.674 38.866 1.00 72.50 210 SER A C 1
ATOM 1542 O O . SER A 1 210 ? -23.206 -10.379 38.588 1.00 72.50 210 SER A O 1
ATOM 1544 N N . ILE A 1 211 ? -25.415 -10.191 38.196 1.00 72.62 211 ILE A N 1
ATOM 1545 C CA . ILE A 1 211 ? -25.317 -9.198 37.119 1.00 72.62 211 ILE A CA 1
ATOM 1546 C C . ILE A 1 211 ? -24.775 -7.870 37.664 1.00 72.62 211 ILE A C 1
ATOM 1548 O O . ILE A 1 211 ? -23.891 -7.289 37.042 1.00 72.62 211 ILE A O 1
ATOM 1552 N N . GLY A 1 212 ? -25.212 -7.434 38.851 1.00 72.44 212 GLY A N 1
ATOM 1553 C CA . GLY A 1 212 ? -24.671 -6.249 39.528 1.00 72.44 212 GLY A CA 1
ATOM 1554 C C . GLY A 1 212 ? -23.148 -6.279 39.678 1.00 72.44 212 GLY A C 1
ATOM 1555 O O . GLY A 1 212 ? -22.471 -5.313 39.338 1.00 72.44 212 GLY A O 1
ATOM 1556 N N . ARG A 1 213 ? -22.583 -7.430 40.072 1.00 75.06 213 ARG A N 1
ATOM 1557 C CA . ARG A 1 213 ? -21.120 -7.602 40.162 1.00 75.06 213 ARG A CA 1
ATOM 1558 C C . ARG A 1 213 ? -20.416 -7.511 38.807 1.00 75.06 213 ARG A C 1
ATOM 1560 O O . ARG A 1 213 ? -19.288 -7.037 38.745 1.00 75.06 213 ARG A O 1
ATOM 1567 N N . LEU A 1 214 ? -21.045 -7.979 37.730 1.00 70.25 214 LEU A N 1
ATOM 1568 C CA . LEU A 1 214 ? -20.478 -7.866 36.382 1.00 70.25 214 LEU A CA 1
ATOM 1569 C C . LEU A 1 214 ? -20.509 -6.420 35.879 1.00 70.25 214 LEU A C 1
ATOM 1571 O O . LEU A 1 214 ? -19.555 -5.988 35.238 1.00 70.25 214 LEU A O 1
ATOM 1575 N N . ILE A 1 215 ? -21.559 -5.668 36.220 1.00 73.50 215 ILE A N 1
ATOM 1576 C CA . ILE A 1 215 ? -21.635 -4.227 35.953 1.00 73.50 215 ILE A CA 1
ATOM 1577 C C . ILE A 1 215 ? -20.500 -3.499 36.678 1.00 73.50 215 ILE A C 1
ATOM 1579 O O . ILE A 1 215 ? -19.822 -2.688 36.056 1.00 73.50 215 ILE A O 1
ATOM 1583 N N . ASP A 1 216 ? -20.225 -3.836 37.942 1.00 74.50 216 ASP A N 1
ATOM 1584 C CA . ASP A 1 216 ? -19.099 -3.248 38.682 1.00 74.50 216 ASP A CA 1
ATOM 1585 C C . ASP A 1 216 ? -17.751 -3.492 37.988 1.00 74.50 216 ASP A C 1
ATOM 1587 O O . ASP A 1 216 ? -16.939 -2.577 37.864 1.00 74.50 216 ASP A O 1
ATOM 1591 N N . VAL A 1 217 ? -17.516 -4.713 37.495 1.00 74.44 217 VAL A N 1
ATOM 1592 C CA . VAL A 1 217 ? -16.288 -5.051 36.754 1.00 74.44 217 VAL A CA 1
ATOM 1593 C C . VAL A 1 217 ? -16.196 -4.274 35.438 1.00 74.44 217 VAL A C 1
ATOM 1595 O O . VAL A 1 217 ? -15.115 -3.803 35.083 1.00 74.44 217 VAL A O 1
ATOM 1598 N N . ALA A 1 218 ? -17.309 -4.128 34.718 1.00 70.75 218 ALA A N 1
ATOM 1599 C CA . ALA A 1 218 ? -17.349 -3.391 33.459 1.00 70.75 218 ALA A CA 1
ATOM 1600 C C . ALA A 1 218 ? -17.060 -1.893 33.663 1.00 70.75 218 ALA A C 1
ATOM 1602 O O . ALA A 1 218 ? -16.209 -1.339 32.968 1.00 70.75 218 ALA A O 1
ATOM 1603 N N . VAL A 1 219 ? -17.694 -1.269 34.662 1.00 75.50 219 VAL A N 1
ATOM 1604 C CA . VAL A 1 219 ? -17.480 0.147 35.004 1.00 75.50 219 VAL A CA 1
ATOM 1605 C C . VAL A 1 219 ? -16.040 0.399 35.460 1.00 75.50 219 VAL A C 1
ATOM 1607 O O . VAL A 1 219 ? -15.411 1.366 35.029 1.00 75.50 219 VAL A O 1
ATOM 1610 N N . GLU A 1 220 ? -15.471 -0.479 36.292 1.00 77.31 220 GLU A N 1
ATOM 1611 C CA . GLU A 1 220 ? -14.085 -0.323 36.750 1.00 77.31 220 GLU A CA 1
ATOM 1612 C C . GLU A 1 220 ? -13.086 -0.445 35.590 1.00 77.31 220 GLU A C 1
ATOM 1614 O O . GLU A 1 220 ? -12.120 0.317 35.506 1.00 77.31 220 GLU A O 1
ATOM 1619 N N . ARG A 1 221 ? -13.335 -1.359 34.646 1.00 73.88 221 ARG A N 1
ATOM 1620 C CA . ARG A 1 221 ? -12.501 -1.510 33.448 1.00 73.88 221 ARG A CA 1
ATOM 1621 C C . ARG A 1 221 ? -12.517 -0.252 32.575 1.00 73.88 221 ARG A C 1
ATOM 1623 O O . ARG A 1 221 ? -11.451 0.151 32.108 1.00 73.88 221 ARG A O 1
ATOM 1630 N N . GLU A 1 222 ? -13.680 0.367 32.368 1.00 74.50 222 GLU A N 1
ATOM 1631 C CA . GLU A 1 222 ? -13.798 1.614 31.598 1.00 74.50 222 GLU A CA 1
ATOM 1632 C C . GLU A 1 222 ? -13.002 2.742 32.265 1.00 74.50 222 GLU A C 1
ATOM 1634 O O . GLU A 1 222 ? -12.150 3.363 31.630 1.00 74.50 222 GLU A O 1
ATOM 1639 N N . ARG A 1 223 ? -13.158 2.915 33.581 1.00 77.12 223 ARG A N 1
ATOM 1640 C CA . 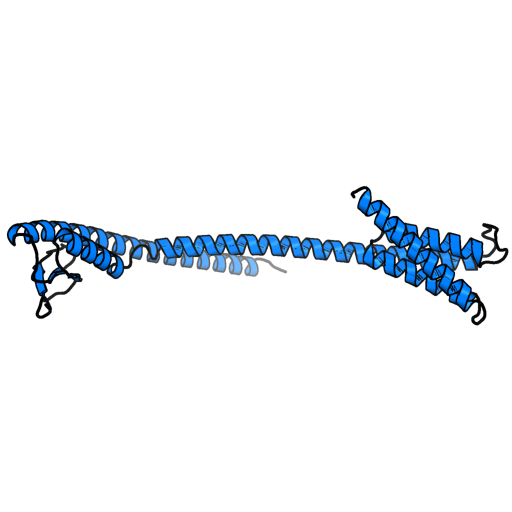ARG A 1 223 ? -12.420 3.923 34.355 1.00 77.12 223 ARG A CA 1
ATOM 1641 C C . ARG A 1 223 ? -10.901 3.729 34.293 1.00 77.12 223 ARG A C 1
ATOM 1643 O O . ARG A 1 223 ? -10.149 4.706 34.248 1.00 77.12 223 ARG A O 1
ATOM 1650 N N . ILE A 1 224 ? -10.427 2.482 34.324 1.00 75.88 224 ILE A N 1
ATOM 1651 C CA . ILE A 1 224 ? -8.999 2.165 34.159 1.00 75.88 224 ILE A CA 1
ATOM 1652 C C . ILE A 1 224 ? -8.533 2.535 32.746 1.00 75.88 224 ILE A C 1
ATOM 1654 O O . ILE A 1 224 ? -7.453 3.108 32.587 1.00 75.88 224 ILE A O 1
ATOM 1658 N N . SER A 1 225 ? -9.351 2.241 31.735 1.00 74.06 225 SER A N 1
ATOM 1659 C CA . SER A 1 225 ? -9.058 2.536 30.333 1.00 74.06 225 SER A CA 1
ATOM 1660 C C . SER A 1 225 ? -8.966 4.042 30.065 1.00 74.06 225 SER A C 1
ATOM 1662 O O . SER A 1 225 ? -7.985 4.493 29.474 1.00 74.06 225 SER A O 1
ATOM 1664 N N . GLU A 1 226 ? -9.920 4.838 30.558 1.00 74.69 226 GLU A N 1
ATOM 1665 C CA . GLU A 1 226 ? -9.910 6.302 30.411 1.00 74.69 226 GLU A CA 1
ATOM 1666 C C . GLU A 1 226 ? -8.645 6.925 31.008 1.00 74.69 226 GLU A C 1
ATOM 1668 O O . GLU A 1 226 ? -7.932 7.672 30.337 1.00 74.69 226 GLU A O 1
ATOM 1673 N N . ARG A 1 227 ? -8.292 6.542 32.241 1.00 75.88 227 ARG A N 1
ATOM 1674 C CA . ARG A 1 227 ? -7.074 7.033 32.906 1.00 75.88 227 ARG A CA 1
ATOM 1675 C C . ARG A 1 227 ? -5.805 6.664 32.143 1.00 75.88 227 ARG A C 1
ATOM 1677 O O . ARG A 1 227 ? -4.854 7.445 32.101 1.00 75.88 227 ARG A O 1
ATOM 1684 N N . ALA A 1 228 ? -5.751 5.468 31.559 1.00 74.56 228 ALA A N 1
ATOM 1685 C CA . ALA A 1 228 ? -4.619 5.055 30.736 1.00 74.56 228 ALA A CA 1
ATOM 1686 C C . ALA A 1 228 ? -4.522 5.897 29.450 1.00 74.56 228 ALA A C 1
ATOM 1688 O O . ALA A 1 228 ? -3.422 6.310 29.074 1.00 74.56 228 ALA A O 1
ATOM 1689 N N . ALA A 1 229 ? -5.659 6.199 28.817 1.00 73.00 229 ALA A N 1
ATOM 1690 C CA . ALA A 1 229 ? -5.726 7.037 27.623 1.00 73.00 229 ALA A CA 1
ATOM 1691 C C . ALA A 1 229 ? -5.288 8.487 27.900 1.00 73.00 229 ALA A C 1
ATOM 1693 O O . ALA A 1 229 ? -4.482 9.032 27.142 1.00 73.00 229 ALA A O 1
ATOM 1694 N N . GLU A 1 230 ? -5.744 9.089 29.003 1.00 78.12 230 GLU A N 1
ATOM 1695 C CA . GLU A 1 230 ? -5.328 10.435 29.426 1.00 78.12 230 GLU A CA 1
ATOM 1696 C C . GLU A 1 230 ? -3.818 10.515 29.682 1.00 78.12 230 GLU A C 1
ATOM 1698 O O . GLU A 1 230 ? -3.143 11.424 29.193 1.00 78.12 230 GLU A O 1
ATOM 1703 N N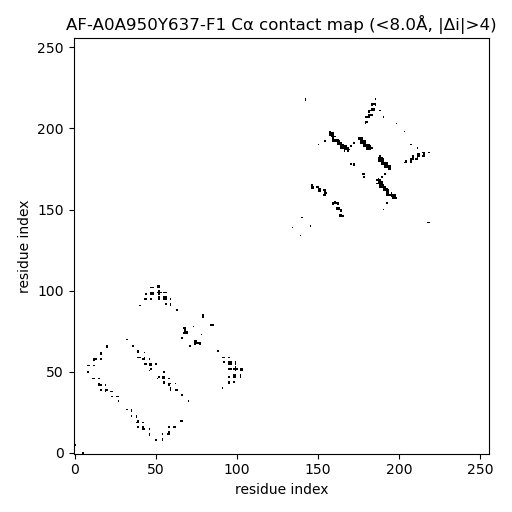 . ASN A 1 231 ? -3.260 9.529 30.390 1.00 77.94 231 ASN A N 1
ATOM 1704 C CA . ASN A 1 231 ? -1.827 9.480 30.679 1.00 77.94 231 ASN A CA 1
ATOM 1705 C C . ASN A 1 231 ? -0.978 9.330 29.408 1.00 77.94 231 ASN A C 1
ATOM 1707 O O . ASN A 1 231 ? 0.063 9.976 29.276 1.00 77.94 231 ASN A O 1
ATOM 1711 N N . GLU A 1 232 ? -1.412 8.508 28.449 1.00 75.06 232 GLU A N 1
ATOM 1712 C CA . GLU A 1 232 ? -0.716 8.357 27.168 1.00 75.06 232 GLU A CA 1
ATOM 1713 C C . GLU A 1 232 ? -0.799 9.637 26.325 1.00 75.06 232 GLU A C 1
ATOM 1715 O O . GLU A 1 232 ? 0.196 10.041 25.718 1.00 75.06 232 GLU A O 1
ATOM 1720 N N . ALA A 1 233 ? -1.947 10.322 26.325 1.00 78.38 233 ALA A N 1
ATOM 1721 C CA . ALA A 1 233 ? -2.092 11.622 25.675 1.00 78.38 233 ALA A CA 1
ATOM 1722 C C . ALA A 1 233 ? -1.147 12.670 26.291 1.00 78.38 233 ALA A C 1
ATOM 1724 O O . ALA A 1 233 ? -0.432 13.360 25.559 1.00 78.38 233 ALA A O 1
ATOM 1725 N N . ALA A 1 234 ? -1.064 12.730 27.624 1.00 81.06 234 ALA A N 1
ATOM 1726 C CA . ALA A 1 234 ? -0.138 13.609 28.335 1.00 81.06 234 ALA A CA 1
ATOM 1727 C C . ALA A 1 234 ? 1.332 13.286 28.009 1.00 81.06 234 ALA A C 1
ATOM 1729 O O . ALA A 1 234 ? 2.124 14.187 27.723 1.00 81.06 234 ALA A O 1
ATOM 1730 N N . ARG A 1 235 ? 1.699 11.999 27.961 1.00 82.44 235 ARG A N 1
ATOM 1731 C CA . ARG A 1 235 ? 3.055 11.558 27.597 1.00 82.44 235 ARG A CA 1
ATOM 1732 C C . ARG A 1 235 ? 3.422 11.966 26.170 1.00 82.44 235 ARG A C 1
ATOM 1734 O O . ARG A 1 235 ? 4.534 12.437 25.936 1.00 82.44 235 ARG A O 1
ATOM 1741 N N . ARG A 1 236 ? 2.500 11.815 25.213 1.00 80.00 236 ARG A N 1
ATOM 1742 C CA . ARG A 1 236 ? 2.709 12.250 23.820 1.00 80.00 236 ARG A CA 1
ATOM 1743 C C . ARG A 1 236 ? 2.916 13.756 23.722 1.00 80.00 236 ARG A C 1
ATOM 1745 O O . ARG A 1 236 ? 3.784 14.186 22.965 1.00 80.00 236 ARG A O 1
ATOM 1752 N N . ALA A 1 237 ? 2.170 14.540 24.499 1.00 85.38 237 ALA A N 1
ATOM 1753 C CA . ALA A 1 237 ? 2.344 15.987 24.552 1.00 85.38 237 ALA A CA 1
ATOM 1754 C C . ALA A 1 237 ? 3.734 16.381 25.089 1.00 85.38 237 ALA A C 1
ATOM 1756 O O . ALA A 1 237 ? 4.400 17.222 24.487 1.00 85.38 237 ALA A O 1
ATOM 1757 N N . GLU A 1 238 ? 4.221 15.738 26.155 1.00 90.94 238 GLU A N 1
ATOM 1758 C CA . GLU A 1 238 ? 5.570 15.992 26.695 1.00 90.94 238 GLU A CA 1
ATOM 1759 C C . GLU A 1 238 ? 6.693 15.563 25.736 1.00 90.94 238 GLU A C 1
ATOM 1761 O O . GLU A 1 238 ? 7.671 16.292 25.547 1.00 90.94 238 GLU A O 1
ATOM 1766 N N . VAL A 1 239 ? 6.541 14.426 25.048 1.00 92.19 239 VAL A N 1
ATOM 1767 C CA . VAL A 1 239 ? 7.489 14.014 23.997 1.00 92.19 239 VAL A CA 1
ATOM 1768 C C . VAL A 1 239 ? 7.522 15.039 22.861 1.00 92.19 239 VAL A C 1
ATOM 1770 O O . VAL A 1 239 ? 8.606 15.444 22.440 1.00 92.19 239 VAL A O 1
ATOM 1773 N N . ALA A 1 240 ? 6.359 15.504 22.391 1.00 85.88 240 ALA A N 1
ATOM 1774 C CA . ALA A 1 240 ? 6.278 16.517 21.340 1.00 85.88 240 ALA A CA 1
ATOM 1775 C C . ALA A 1 240 ? 6.923 17.841 21.778 1.00 85.88 240 ALA A C 1
ATOM 1777 O O . ALA A 1 240 ? 7.714 18.421 21.037 1.00 85.88 240 ALA A O 1
ATOM 1778 N N . LYS A 1 241 ? 6.657 18.283 23.010 1.00 86.25 241 LYS A N 1
ATOM 1779 C CA . LYS A 1 241 ? 7.269 19.478 23.601 1.00 86.25 241 LYS A CA 1
ATOM 1780 C C . LYS A 1 241 ? 8.789 19.349 23.687 1.00 86.25 241 LYS A C 1
ATOM 1782 O O . LYS A 1 241 ? 9.497 20.276 23.304 1.00 86.25 241 LYS A O 1
ATOM 1787 N N . THR A 1 242 ? 9.296 18.196 24.121 1.00 94.88 242 THR A N 1
ATOM 1788 C CA . THR A 1 242 ? 10.739 17.929 24.216 1.00 94.88 242 THR A CA 1
ATOM 1789 C C . THR A 1 242 ? 11.394 17.934 22.834 1.00 94.88 242 THR A C 1
ATOM 1791 O O . THR A 1 242 ? 12.446 18.547 22.659 1.00 94.88 242 THR A O 1
ATOM 1794 N N . ALA A 1 243 ? 10.755 17.321 21.833 1.00 91.00 243 ALA A N 1
ATOM 1795 C CA . ALA A 1 243 ? 11.237 17.315 20.453 1.00 91.00 243 ALA A CA 1
ATOM 1796 C C . ALA A 1 243 ? 11.274 18.728 19.844 1.00 91.00 243 ALA A C 1
ATOM 1798 O O . ALA A 1 243 ? 12.260 19.090 19.204 1.00 91.00 243 ALA A O 1
ATOM 1799 N N . ILE A 1 244 ? 10.245 19.548 20.091 1.00 91.62 244 ILE A N 1
ATOM 1800 C CA . ILE A 1 244 ? 10.193 20.947 19.637 1.00 91.62 244 ILE A CA 1
ATOM 1801 C C . ILE A 1 244 ? 11.285 21.780 20.313 1.00 91.62 244 ILE A C 1
ATOM 1803 O O . ILE A 1 244 ? 12.011 22.504 19.634 1.00 91.62 244 ILE A O 1
ATOM 1807 N N . LEU A 1 245 ? 11.442 21.661 21.635 1.00 91.69 245 LEU A N 1
ATOM 1808 C CA . LEU A 1 245 ? 12.487 22.379 22.369 1.00 91.69 245 LEU A CA 1
ATOM 1809 C C . LEU A 1 245 ? 13.888 21.982 21.887 1.00 91.69 245 LEU A C 1
ATOM 1811 O O . LEU A 1 245 ? 14.746 22.848 21.720 1.00 91.69 245 LEU A O 1
ATOM 1815 N N . HIS A 1 246 ? 14.109 20.695 21.612 1.00 90.06 246 HIS A N 1
ATOM 1816 C CA . HIS A 1 246 ? 15.374 20.208 21.070 1.00 90.06 246 HIS A CA 1
ATOM 1817 C C . HIS A 1 246 ? 15.646 20.752 19.659 1.00 90.06 246 HIS A C 1
ATOM 1819 O O . HIS A 1 246 ? 16.759 21.198 19.388 1.00 90.06 246 HIS A O 1
ATOM 1825 N N . ALA A 1 247 ? 14.635 20.781 18.784 1.00 85.62 247 ALA A N 1
ATOM 1826 C CA . ALA A 1 247 ? 14.761 21.321 17.431 1.00 85.62 247 ALA A CA 1
ATOM 1827 C C . ALA A 1 247 ? 15.083 22.827 17.430 1.00 85.62 247 ALA A C 1
ATOM 1829 O O . ALA A 1 247 ? 16.018 23.255 16.758 1.00 85.62 247 ALA A O 1
ATOM 1830 N N . ILE A 1 248 ? 14.379 23.624 18.244 1.00 85.94 248 ILE A N 1
ATOM 1831 C CA . ILE A 1 248 ? 14.638 25.069 18.370 1.00 85.94 248 ILE A CA 1
ATOM 1832 C C . ILE A 1 248 ? 16.033 25.322 18.955 1.00 85.94 248 ILE A C 1
ATOM 1834 O O . ILE A 1 248 ? 16.759 26.201 18.492 1.00 85.94 248 ILE A O 1
ATOM 1838 N N . SER A 1 249 ? 16.440 24.538 19.958 1.00 84.19 249 SER A N 1
ATOM 1839 C CA . SER A 1 249 ? 17.770 24.673 20.554 1.00 84.19 249 SER A CA 1
ATOM 1840 C C . SER A 1 249 ? 18.898 24.276 19.599 1.00 84.19 249 SER A C 1
ATOM 1842 O O . SER A 1 249 ? 20.011 24.768 19.778 1.00 84.19 249 SER A O 1
ATOM 1844 N N . HIS A 1 250 ? 18.650 23.391 18.630 1.00 83.19 250 HIS A N 1
ATOM 1845 C CA . HIS A 1 250 ? 19.625 23.022 17.606 1.00 83.19 250 HIS A CA 1
ATOM 1846 C C . HIS A 1 250 ? 19.829 24.161 16.595 1.00 83.19 250 HIS A C 1
ATOM 1848 O O . HIS A 1 250 ? 20.968 24.552 16.346 1.00 83.19 250 HIS A O 1
ATOM 1854 N N . ASP A 1 251 ? 18.745 24.754 16.084 1.00 76.00 251 ASP A N 1
ATOM 1855 C CA . ASP A 1 251 ? 18.820 25.854 15.107 1.00 76.00 251 ASP A CA 1
ATOM 1856 C C . ASP A 1 251 ? 19.448 27.127 15.688 1.00 76.00 251 ASP A C 1
ATOM 1858 O O . ASP A 1 251 ? 20.219 27.803 15.012 1.00 76.00 251 ASP A O 1
ATOM 1862 N N . LEU A 1 252 ? 19.208 27.427 16.968 1.00 70.75 252 LEU A N 1
ATOM 1863 C CA . LEU A 1 252 ? 19.844 28.568 17.641 1.00 70.75 252 LEU A CA 1
ATOM 1864 C C . LEU A 1 252 ? 21.340 28.356 17.933 1.00 70.75 252 LEU A C 1
ATOM 1866 O O . LEU A 1 252 ? 22.038 29.314 18.266 1.00 70.75 252 LEU A O 1
ATOM 1870 N N . ARG A 1 253 ? 21.838 27.114 17.853 1.00 63.31 253 ARG A N 1
ATOM 1871 C CA . ARG A 1 253 ? 23.220 26.749 18.207 1.00 63.31 253 ARG A CA 1
ATOM 1872 C C . ARG A 1 253 ? 24.102 26.432 17.001 1.00 63.31 253 ARG A C 1
ATOM 1874 O O . ARG A 1 253 ? 25.277 26.140 17.201 1.00 63.31 253 ARG A O 1
ATOM 1881 N N . SER A 1 254 ? 23.572 26.498 15.782 1.00 58.62 254 SER A N 1
ATOM 1882 C CA . SER A 1 254 ? 24.368 26.410 14.557 1.00 58.62 254 SER A CA 1
ATOM 1883 C C . SER A 1 254 ? 24.760 27.824 14.108 1.00 58.62 254 SER A C 1
ATOM 1885 O O . SER A 1 254 ? 23.949 28.482 13.455 1.00 58.62 254 SER A O 1
ATOM 1887 N N . PRO A 1 255 ? 25.955 28.345 14.456 1.00 60.00 255 PRO A N 1
ATOM 1888 C CA . PRO A 1 255 ? 26.411 29.603 13.882 1.00 60.00 255 PRO A CA 1
ATOM 1889 C C . PRO A 1 255 ? 26.699 29.400 12.385 1.00 60.00 255 PRO A C 1
ATOM 1891 O O . PRO A 1 255 ? 27.186 28.339 11.988 1.00 60.00 255 PRO A O 1
ATOM 1894 N N . LEU A 1 256 ? 26.352 30.408 11.577 1.00 51.56 256 LEU A N 1
ATOM 1895 C CA . LEU A 1 256 ? 26.789 30.548 10.182 1.00 51.56 256 LEU A CA 1
ATOM 1896 C C . LEU A 1 256 ? 28.317 30.623 10.084 1.00 51.56 256 LEU A C 1
ATOM 1898 O O . LEU A 1 256 ? 28.925 31.263 10.975 1.00 51.56 256 LEU A O 1
#

Sequence (256 aa):
MSLREGALTGAEILLAVAAATGGVAALQSSTPVQGLGMLYLLAVLAIAIRRGQLAALIAAVLSVLTFNYLYVTPRHQLTIAHSSDLVHLVVLLIAAAVVGRLAALARERAAEAESRARLAAAREREAKLVAEVASAILAGESIGAQLESIGQRVALATAAGRARVVLEPVPTPRADEITVPLHPRAGNAWLYLTRDVAWDREAIERVGASIGRLIDVAVERERISERAAENEAARRAEVAKTAILHAISHDLRSPL

Foldseek 3Di:
DDPVVVVVLVVLLVVLLVVLVVVLVVCVVPDDLVVSLVSLLVSLLVSCLPPAQVSSQVSLVVNLVVCCQDRNPVHNDPDPPDPVSVVSSVVSNVVSNVSRVVNVVVVVVVVVVVVVVVVVVVVVVVVVVVVVVVCVVVVVDDVQVVQQVVFVVCCVVFVFPGKGKDFDQDDDADPQWDWAWLDAPVHTMIMITGPPTPDDPVVVNVVSPVVSPVSNVVVVVVVVVVVVVVVVVVVVVVVVVVVVVVVVVVVVPDDD

Mean predicted aligned error: 18.73 Å

Nearest PDB structures (foldseek):
  6yvv-assembly1_B  TM=2.317E-01  e=5.571E+00  Saccharomyces cerevisiae S288C